Protein AF-A0A3C1ZI04-F1 (afdb_monomer_lite)

pLDDT: mean 72.26, std 15.17, range [25.55, 94.62]

Radius of gyration: 20.58 Å; chains: 1; bounding box: 58×50×60 Å

Structure (mmCIF, N/CA/C/O backbone):
data_AF-A0A3C1ZI04-F1
#
_entry.id   AF-A0A3C1ZI04-F1
#
loop_
_atom_site.group_PDB
_atom_site.id
_atom_site.type_symbol
_atom_site.label_atom_id
_atom_site.label_alt_id
_atom_site.label_comp_id
_atom_site.label_asym_id
_atom_site.label_entity_id
_atom_site.label_seq_id
_atom_site.pdbx_PDB_ins_code
_atom_site.Cartn_x
_atom_site.Cartn_y
_atom_site.Cartn_z
_atom_site.occupancy
_atom_site.B_iso_or_equiv
_atom_site.auth_seq_id
_atom_site.auth_comp_id
_atom_site.auth_asym_id
_atom_site.auth_atom_id
_atom_site.pdbx_PDB_model_num
ATOM 1 N N . MET A 1 1 ? 39.650 28.507 -10.733 1.00 35.84 1 MET A N 1
ATOM 2 C CA . MET A 1 1 ? 38.584 28.214 -9.751 1.00 35.84 1 MET A CA 1
ATOM 3 C C . MET A 1 1 ? 38.129 26.785 -9.982 1.00 35.84 1 MET A C 1
ATOM 5 O O . MET A 1 1 ? 37.717 26.483 -11.092 1.00 35.84 1 MET A O 1
ATOM 9 N N . LYS A 1 2 ? 38.294 25.892 -8.996 1.00 25.55 2 LYS A N 1
ATOM 10 C CA . LYS A 1 2 ? 37.701 24.550 -9.076 1.00 25.55 2 LYS A CA 1
ATOM 11 C C . LYS A 1 2 ? 36.180 24.732 -9.028 1.00 25.55 2 LYS A C 1
ATOM 13 O O . LYS A 1 2 ? 35.738 25.464 -8.140 1.00 25.55 2 LYS A O 1
ATOM 18 N N . PRO A 1 3 ? 35.396 24.152 -9.951 1.00 26.83 3 PRO A N 1
ATOM 19 C CA . PRO A 1 3 ? 33.951 24.180 -9.809 1.00 26.83 3 PRO A CA 1
ATOM 20 C C . PRO A 1 3 ? 33.618 23.544 -8.460 1.00 26.83 3 PRO A C 1
ATOM 22 O O . PRO A 1 3 ? 34.068 22.438 -8.157 1.00 26.83 3 PRO A O 1
ATOM 25 N N . ILE A 1 4 ? 32.902 24.292 -7.621 1.00 27.94 4 ILE A N 1
ATOM 26 C CA . ILE A 1 4 ? 32.226 23.732 -6.458 1.00 27.94 4 ILE A CA 1
ATOM 27 C C . ILE A 1 4 ? 31.280 22.699 -7.054 1.00 27.94 4 ILE A C 1
ATOM 29 O O . ILE A 1 4 ? 30.315 23.059 -7.724 1.00 27.94 4 ILE A O 1
ATOM 33 N N . VAL A 1 5 ? 31.629 21.424 -6.896 1.00 31.00 5 VAL A N 1
ATOM 34 C CA . VAL A 1 5 ? 30.727 20.312 -7.164 1.00 31.00 5 VAL A CA 1
ATOM 35 C C . VAL A 1 5 ? 29.538 20.572 -6.251 1.00 31.00 5 VAL A C 1
ATOM 37 O O . VAL A 1 5 ? 29.642 20.408 -5.035 1.00 31.00 5 VAL A O 1
ATOM 40 N N . MET A 1 6 ? 28.454 21.109 -6.817 1.00 28.72 6 MET A N 1
ATOM 41 C CA . MET A 1 6 ? 27.167 21.119 -6.145 1.00 28.72 6 MET A CA 1
ATOM 42 C C . MET A 1 6 ? 26.914 19.666 -5.771 1.00 28.72 6 MET A C 1
ATOM 44 O O . MET A 1 6 ? 26.804 18.811 -6.644 1.00 28.72 6 MET A O 1
ATOM 48 N N . ILE A 1 7 ? 26.947 19.399 -4.467 1.00 36.81 7 ILE A N 1
ATOM 49 C CA . ILE A 1 7 ? 26.479 18.159 -3.863 1.00 36.81 7 ILE A CA 1
ATOM 50 C C . ILE A 1 7 ? 25.181 17.799 -4.584 1.00 36.81 7 ILE A C 1
ATOM 52 O O . ILE A 1 7 ? 24.278 18.637 -4.586 1.00 36.81 7 ILE A O 1
ATOM 56 N N . ASP A 1 8 ? 25.136 16.622 -5.219 1.00 40.03 8 ASP A N 1
ATOM 57 C CA . ASP A 1 8 ? 23.987 16.107 -5.972 1.00 40.03 8 ASP A CA 1
ATOM 58 C C . ASP A 1 8 ? 22.682 16.514 -5.277 1.00 40.03 8 ASP A C 1
ATOM 60 O O . ASP A 1 8 ? 22.341 16.000 -4.202 1.00 40.03 8 ASP A O 1
ATOM 64 N N . SER A 1 9 ? 21.979 17.491 -5.859 1.00 46.69 9 SER A N 1
ATOM 65 C CA . SER A 1 9 ? 20.795 18.126 -5.265 1.00 46.69 9 SER A CA 1
ATOM 66 C C . SER A 1 9 ? 19.711 17.103 -4.926 1.00 46.69 9 SER A C 1
ATOM 68 O O . SER A 1 9 ? 18.944 17.281 -3.977 1.00 46.69 9 SER A O 1
ATOM 70 N N . ASP A 1 10 ? 19.709 15.992 -5.655 1.00 49.38 10 ASP A N 1
ATOM 71 C CA . ASP A 1 10 ? 18.732 14.917 -5.563 1.00 49.38 10 ASP A CA 1
ATOM 72 C C . ASP A 1 10 ? 19.018 13.983 -4.369 1.00 49.38 10 ASP A C 1
ATOM 74 O O . ASP A 1 10 ? 18.100 13.561 -3.655 1.00 49.38 10 ASP A O 1
ATOM 78 N N . LEU A 1 11 ? 20.294 13.720 -4.059 1.00 51.03 11 LEU A N 1
ATOM 79 C CA . LEU A 1 11 ? 20.712 12.913 -2.900 1.00 51.03 11 LEU A CA 1
ATOM 80 C C . LEU A 1 11 ? 20.615 13.699 -1.581 1.00 51.03 11 LEU A C 1
ATOM 82 O O . LEU A 1 11 ? 20.260 13.154 -0.529 1.00 51.03 11 LEU A O 1
ATOM 86 N N . PHE A 1 12 ? 20.872 15.007 -1.625 1.00 55.81 12 PHE A N 1
ATOM 87 C CA . PHE A 1 12 ? 20.651 15.877 -0.470 1.00 55.81 12 PHE A CA 1
ATOM 88 C C . PHE A 1 12 ? 19.150 16.069 -0.187 1.00 55.81 12 PHE A C 1
ATOM 90 O O . PHE A 1 12 ? 18.714 15.973 0.965 1.00 55.81 12 PHE A O 1
ATOM 97 N N . GLY A 1 13 ? 18.335 16.240 -1.234 1.00 58.78 13 GLY A N 1
ATOM 98 C CA . GLY A 1 13 ? 16.877 16.342 -1.126 1.00 58.78 13 GLY A CA 1
ATOM 99 C C . GLY A 1 13 ? 16.220 15.090 -0.535 1.00 58.78 13 GLY A C 1
ATOM 100 O O . GLY A 1 13 ? 15.370 15.196 0.353 1.00 58.78 13 GLY A O 1
ATOM 101 N N . THR A 1 14 ? 16.652 13.895 -0.947 1.00 63.84 14 THR A N 1
ATOM 102 C CA . THR A 1 14 ? 16.162 12.622 -0.378 1.00 63.84 14 THR A CA 1
ATOM 103 C C . THR A 1 14 ? 16.528 12.460 1.100 1.00 63.84 14 THR A C 1
ATOM 105 O O . THR A 1 14 ? 15.708 11.980 1.889 1.00 63.84 14 THR A O 1
ATOM 108 N N . SER A 1 15 ? 17.708 12.925 1.515 1.00 63.06 15 SER A N 1
ATOM 109 C CA . SER A 1 15 ? 18.139 12.905 2.920 1.00 63.06 15 SER A CA 1
ATOM 110 C C . SER A 1 15 ? 17.305 13.847 3.803 1.00 63.06 15 SER A C 1
ATOM 112 O O . SER A 1 15 ? 16.851 13.445 4.877 1.00 63.06 15 SER A O 1
ATOM 114 N N . ILE A 1 16 ? 17.022 15.072 3.336 1.00 69.00 16 ILE A N 1
ATOM 115 C CA . ILE A 1 16 ? 16.135 16.027 4.030 1.00 69.00 16 ILE A CA 1
ATOM 116 C C . ILE A 1 16 ? 14.713 15.472 4.145 1.00 69.00 16 ILE A C 1
ATOM 118 O O . ILE A 1 16 ? 14.120 15.514 5.225 1.00 69.00 16 ILE A O 1
ATOM 122 N N . LEU A 1 17 ? 14.172 14.919 3.056 1.00 71.12 17 LEU A N 1
ATOM 123 C CA . LEU A 1 17 ? 12.853 14.289 3.065 1.00 71.12 17 LEU A CA 1
ATOM 124 C C . LEU A 1 17 ? 12.805 13.151 4.091 1.00 71.12 17 LEU A C 1
ATOM 126 O O . LEU A 1 17 ? 11.880 13.083 4.895 1.00 71.12 17 LEU A O 1
ATOM 130 N N . THR A 1 18 ? 13.832 12.303 4.123 1.00 69.81 18 THR A N 1
ATOM 131 C CA . THR A 1 18 ? 13.939 11.201 5.088 1.00 69.81 18 THR A CA 1
ATOM 132 C C . THR A 1 18 ? 13.918 11.700 6.535 1.00 69.81 18 THR A C 1
ATOM 134 O O . THR A 1 18 ? 13.180 11.164 7.361 1.00 69.81 18 THR A O 1
ATOM 137 N N . LEU A 1 19 ? 14.672 12.758 6.845 1.00 74.25 19 LEU A N 1
ATOM 138 C CA . LEU A 1 19 ? 14.672 13.396 8.165 1.00 74.25 19 LEU A CA 1
ATOM 139 C C . LEU A 1 19 ? 13.296 13.967 8.535 1.00 74.25 19 LEU A C 1
ATOM 141 O O . LEU A 1 19 ? 12.824 13.754 9.653 1.00 74.25 19 LEU A O 1
ATOM 145 N N . ALA A 1 20 ? 12.620 14.634 7.597 1.00 79.81 20 ALA A N 1
ATOM 146 C CA . ALA A 1 20 ? 11.268 15.147 7.808 1.00 79.81 20 ALA A CA 1
ATOM 147 C C . ALA A 1 20 ? 10.262 14.015 8.086 1.00 79.81 20 ALA A C 1
ATOM 149 O O . ALA A 1 20 ? 9.423 14.138 8.980 1.00 79.81 20 ALA A O 1
ATOM 150 N N . LEU A 1 21 ? 10.379 12.884 7.382 1.00 78.44 21 LEU A N 1
ATOM 151 C CA . LEU A 1 21 ? 9.553 11.695 7.613 1.00 78.44 21 LEU A CA 1
ATOM 152 C C . LEU A 1 21 ? 9.820 11.054 8.978 1.00 78.44 21 LEU A C 1
ATOM 154 O O . LEU A 1 21 ? 8.877 10.631 9.646 1.00 78.44 21 LEU A O 1
ATOM 158 N N . ILE A 1 22 ? 11.079 11.008 9.419 1.00 77.62 22 ILE A N 1
ATOM 159 C CA . ILE A 1 22 ? 11.451 10.534 10.759 1.00 77.62 22 ILE A CA 1
ATOM 160 C C . ILE A 1 22 ? 10.834 11.434 11.833 1.00 77.62 22 ILE A C 1
ATOM 162 O O . ILE A 1 22 ? 10.235 10.927 12.783 1.00 77.62 22 ILE A O 1
ATOM 166 N N . LEU A 1 23 ? 10.925 12.758 11.671 1.00 82.19 23 LEU A N 1
ATOM 167 C CA . LEU A 1 23 ? 10.326 13.716 12.600 1.00 82.19 23 LEU A CA 1
ATOM 168 C C . LEU A 1 23 ? 8.800 13.568 12.648 1.00 82.19 23 LEU A C 1
ATOM 170 O O . LEU A 1 23 ? 8.224 13.494 13.734 1.00 82.19 23 LEU A O 1
ATOM 174 N N . LEU A 1 24 ? 8.151 13.452 11.485 1.00 82.06 24 LEU A N 1
ATOM 175 C CA . LEU A 1 24 ? 6.722 13.159 11.389 1.00 82.06 24 LEU A CA 1
ATOM 176 C C . LEU A 1 24 ? 6.385 11.856 12.123 1.00 82.06 24 LEU A C 1
ATOM 178 O O . LEU A 1 24 ? 5.461 11.825 12.933 1.00 82.06 24 LEU A O 1
ATOM 182 N N . GLY A 1 25 ? 7.170 10.802 11.896 1.00 78.88 25 GLY A N 1
ATOM 183 C CA . GLY A 1 25 ? 7.023 9.517 12.565 1.00 78.88 25 GLY A CA 1
ATOM 184 C C . GLY A 1 25 ? 7.101 9.630 14.084 1.00 78.88 25 GLY A C 1
ATOM 185 O O . GLY A 1 25 ? 6.244 9.089 14.785 1.00 78.88 25 GLY A O 1
ATOM 186 N N . ALA A 1 26 ? 8.083 10.375 14.592 1.00 80.44 26 ALA A N 1
ATOM 187 C CA . ALA A 1 26 ? 8.254 10.639 16.015 1.00 80.44 26 ALA A CA 1
ATOM 188 C C . ALA A 1 26 ? 7.048 11.384 16.604 1.00 80.44 26 ALA A C 1
ATOM 190 O O . ALA A 1 26 ? 6.489 10.933 17.604 1.00 80.44 26 ALA A O 1
ATOM 191 N N . ILE A 1 27 ? 6.593 12.461 15.957 1.00 82.88 27 ILE A N 1
ATOM 192 C CA . ILE A 1 27 ? 5.423 13.238 16.392 1.00 82.88 27 ILE A CA 1
ATOM 193 C C . ILE A 1 27 ? 4.180 12.348 16.426 1.00 82.88 27 ILE A C 1
ATOM 195 O O . ILE A 1 27 ? 3.482 12.288 17.435 1.00 82.88 27 ILE A O 1
ATOM 199 N N . VAL A 1 28 ? 3.926 11.601 15.354 1.00 82.38 28 VAL A N 1
ATOM 200 C CA . VAL A 1 28 ? 2.735 10.756 15.216 1.00 82.38 28 VAL A CA 1
ATOM 201 C C . VAL A 1 28 ? 2.708 9.630 16.256 1.00 82.38 28 VAL A C 1
ATOM 203 O O . VAL A 1 28 ? 1.635 9.311 16.766 1.00 82.38 28 VAL A O 1
ATOM 206 N N . THR A 1 29 ? 3.864 9.099 16.683 1.00 75.31 29 THR A N 1
ATOM 207 C CA . THR A 1 29 ? 3.910 8.109 17.782 1.00 75.31 29 THR A CA 1
ATOM 208 C C . THR A 1 29 ? 3.433 8.648 19.134 1.00 75.31 29 THR A C 1
ATOM 210 O O . THR A 1 29 ? 3.073 7.854 20.007 1.00 75.31 29 THR A O 1
ATOM 213 N N . LEU A 1 30 ? 3.388 9.972 19.322 1.00 75.12 30 LEU A N 1
ATOM 214 C CA . LEU A 1 30 ? 2.805 10.594 20.516 1.00 75.12 30 LEU A CA 1
ATOM 215 C C . LEU A 1 30 ? 1.267 10.529 20.496 1.00 75.12 30 LEU A C 1
ATOM 217 O O . LEU A 1 30 ? 0.630 10.503 21.550 1.00 75.12 30 LEU A O 1
ATOM 221 N N . PHE A 1 31 ? 0.664 10.429 19.308 1.00 74.25 31 PHE A N 1
ATOM 222 C CA . PHE A 1 31 ? -0.780 10.436 19.090 1.00 74.25 31 PHE A CA 1
ATOM 223 C C . PHE A 1 31 ? -1.296 9.033 18.753 1.00 74.25 31 PHE A C 1
ATOM 225 O O . PHE A 1 31 ? -1.609 8.717 17.607 1.00 74.25 31 PHE A O 1
ATOM 232 N N . ASN A 1 32 ? -1.426 8.178 19.773 1.00 77.75 32 ASN A N 1
ATOM 233 C CA . ASN A 1 32 ? -2.017 6.847 19.599 1.00 77.75 32 ASN A CA 1
ATOM 234 C C . ASN A 1 32 ? -3.530 6.971 19.283 1.00 77.75 32 ASN A C 1
ATOM 236 O O . ASN A 1 32 ? -4.267 7.472 20.146 1.00 77.75 32 ASN A O 1
ATOM 240 N N . PRO A 1 33 ? -4.016 6.507 18.109 1.00 77.38 33 PRO A N 1
ATOM 241 C CA . PRO A 1 33 ? -5.427 6.609 17.723 1.00 77.38 33 PRO A CA 1
ATOM 242 C C . PRO A 1 33 ? -6.377 5.949 18.729 1.00 77.38 33 PRO A C 1
ATOM 244 O O . PRO A 1 33 ? -7.433 6.498 19.045 1.00 77.38 33 PRO A O 1
ATOM 247 N N . TYR A 1 34 ? -5.978 4.825 19.324 1.00 73.81 34 TYR A N 1
ATOM 248 C CA . TYR A 1 34 ? -6.818 4.078 20.263 1.00 73.81 34 TYR A CA 1
ATOM 249 C C . TYR A 1 34 ? -7.016 4.772 21.609 1.00 73.81 34 TYR A C 1
ATOM 251 O O . TYR A 1 34 ? -7.982 4.491 22.313 1.00 73.81 34 TYR A O 1
ATOM 259 N N . LYS A 1 35 ? -6.142 5.721 21.960 1.00 78.69 35 LYS A N 1
ATOM 260 C CA . LYS A 1 35 ? -6.311 6.543 23.167 1.00 78.69 35 LYS A CA 1
ATOM 261 C C . LYS A 1 35 ? -7.293 7.701 22.958 1.00 78.69 35 LYS A C 1
ATOM 263 O O . LYS A 1 35 ? -7.656 8.373 23.922 1.00 78.69 35 LYS A O 1
ATOM 268 N N . GLN A 1 36 ? -7.738 7.949 21.722 1.00 81.69 36 GLN A N 1
ATOM 269 C CA . GLN A 1 36 ? -8.602 9.083 21.402 1.00 81.69 36 GLN A CA 1
ATOM 270 C C . GLN A 1 36 ? -10.071 8.767 21.705 1.00 81.69 36 GLN A C 1
ATOM 272 O O . GLN A 1 36 ? -10.666 7.867 21.107 1.00 81.69 36 GLN A O 1
ATOM 277 N N . LYS A 1 37 ? -10.678 9.544 22.613 1.00 80.31 37 LYS A N 1
ATOM 278 C CA . LYS A 1 37 ? -12.097 9.404 22.996 1.00 80.31 37 LYS A CA 1
ATOM 279 C C . LYS A 1 37 ? -13.060 9.911 21.918 1.00 80.31 37 LYS A C 1
ATOM 281 O O . LYS A 1 37 ? -14.133 9.350 21.739 1.00 80.31 37 LYS A O 1
ATOM 286 N N . ARG A 1 38 ? -12.688 10.976 21.196 1.00 86.38 38 ARG A N 1
ATOM 287 C CA . ARG A 1 38 ? -13.522 11.575 20.141 1.00 86.38 38 ARG A CA 1
ATOM 288 C C . ARG A 1 38 ? -13.333 10.823 18.823 1.00 86.38 38 ARG A C 1
ATOM 290 O O . ARG A 1 38 ? -12.205 10.713 18.344 1.00 86.38 38 ARG A O 1
ATOM 297 N N . ARG A 1 39 ? -14.436 10.369 18.213 1.00 82.88 39 ARG A N 1
ATOM 298 C CA . ARG A 1 39 ? -14.432 9.574 16.969 1.00 82.88 39 ARG A CA 1
ATOM 299 C C . ARG A 1 39 ? -13.694 10.268 15.820 1.00 82.88 39 ARG A C 1
ATOM 301 O O . ARG A 1 39 ? -12.832 9.657 15.206 1.00 82.88 39 ARG A O 1
ATOM 308 N N . TRP A 1 40 ? -13.966 11.548 15.571 1.00 83.38 40 TRP A N 1
ATOM 309 C CA . TRP A 1 40 ? -13.307 12.291 14.489 1.00 83.38 40 TRP A CA 1
ATOM 310 C C . TRP A 1 40 ? -11.800 12.493 14.735 1.00 83.38 40 TRP A C 1
ATOM 312 O O . TRP A 1 40 ? -11.010 12.381 13.804 1.00 83.38 40 TRP A O 1
ATOM 322 N N . VAL A 1 41 ? -11.376 12.705 15.991 1.00 85.81 41 VAL A N 1
ATOM 323 C CA . VAL A 1 41 ? -9.947 12.824 16.346 1.00 85.81 41 VAL A CA 1
ATOM 324 C C . VAL A 1 41 ? -9.232 11.503 16.094 1.00 85.81 41 VAL A C 1
ATOM 326 O O . VAL A 1 41 ? -8.143 11.488 15.528 1.00 85.81 41 VAL A O 1
ATOM 329 N N . ARG A 1 42 ? -9.862 10.383 16.472 1.00 84.81 42 ARG A N 1
ATOM 330 C CA . ARG A 1 42 ? -9.360 9.043 16.158 1.00 84.81 42 ARG A CA 1
ATOM 331 C C . ARG A 1 42 ? -9.221 8.847 14.656 1.00 84.81 42 ARG A C 1
ATOM 333 O O . ARG A 1 42 ? -8.190 8.353 14.215 1.00 84.81 42 ARG A O 1
ATOM 340 N N . TYR A 1 43 ? -10.222 9.260 13.888 1.00 86.62 43 TYR A N 1
ATOM 341 C CA . TYR A 1 43 ? -10.229 9.136 12.435 1.00 86.62 43 TYR A CA 1
ATOM 342 C C . TYR A 1 43 ? -9.041 9.880 11.801 1.00 86.62 43 TYR A C 1
ATOM 344 O O . TYR A 1 43 ? -8.238 9.275 11.091 1.00 86.62 43 TYR A O 1
ATOM 352 N N . CYS A 1 44 ? -8.841 11.155 12.153 1.00 86.75 44 CYS A N 1
ATOM 353 C CA . CYS A 1 44 ? -7.699 11.945 11.682 1.00 86.75 44 CYS A CA 1
ATOM 354 C C . CYS A 1 44 ? -6.355 11.351 12.130 1.00 86.75 44 CYS A C 1
ATOM 356 O O . CYS A 1 44 ? -5.434 11.217 11.326 1.00 86.75 44 CYS A O 1
ATOM 358 N N . ALA A 1 45 ? -6.244 10.944 13.399 1.00 86.62 45 ALA A N 1
ATOM 359 C CA . ALA A 1 45 ? -5.033 10.313 13.921 1.00 86.62 45 ALA A CA 1
ATOM 360 C C . ALA A 1 45 ? -4.715 8.992 13.201 1.00 86.62 45 ALA A C 1
ATOM 362 O O . ALA A 1 45 ? -3.546 8.685 12.979 1.00 86.62 45 ALA A O 1
ATOM 363 N N . SER A 1 46 ? -5.736 8.229 12.808 1.00 87.81 46 SER A N 1
ATOM 364 C CA . SER A 1 46 ? -5.592 6.964 12.076 1.00 87.81 46 SER A CA 1
ATOM 365 C C . SER A 1 46 ? -5.048 7.185 10.668 1.00 87.81 46 SER A C 1
ATOM 367 O O . SER A 1 46 ? -4.123 6.486 10.257 1.00 87.81 46 SER A O 1
ATOM 369 N N . ILE A 1 47 ? -5.563 8.193 9.957 1.00 88.31 47 ILE A N 1
ATOM 370 C CA . ILE A 1 47 ? -5.060 8.586 8.635 1.00 88.31 47 ILE A CA 1
ATOM 371 C C . ILE A 1 47 ? -3.603 9.044 8.734 1.00 88.31 47 ILE A C 1
ATOM 373 O O . ILE A 1 47 ? -2.762 8.554 7.986 1.00 88.31 47 ILE A O 1
ATOM 377 N N . LEU A 1 48 ? -3.278 9.918 9.693 1.00 87.06 48 LEU A N 1
ATOM 378 C CA . LEU A 1 48 ? -1.910 10.411 9.890 1.00 87.06 48 LEU A CA 1
ATOM 379 C C . LEU A 1 48 ? -0.926 9.287 10.239 1.00 87.06 48 LEU A C 1
ATOM 381 O O . LEU A 1 48 ? 0.164 9.240 9.674 1.00 87.06 48 LEU A O 1
ATOM 385 N N . ASN A 1 49 ? -1.317 8.358 11.120 1.00 86.69 49 ASN A N 1
ATOM 386 C CA . ASN A 1 49 ? -0.523 7.161 11.421 1.00 86.69 49 ASN A CA 1
ATOM 387 C C . ASN A 1 49 ? -0.307 6.303 10.174 1.00 86.69 49 ASN A C 1
ATOM 389 O O . ASN A 1 49 ? 0.813 5.880 9.910 1.00 86.69 49 ASN A O 1
ATOM 393 N N . THR A 1 50 ? -1.355 6.088 9.382 1.00 86.19 50 THR A N 1
ATOM 394 C CA . THR A 1 50 ? -1.280 5.270 8.167 1.00 86.19 50 THR A CA 1
ATOM 395 C C . THR A 1 50 ? -0.355 5.895 7.129 1.00 86.19 50 THR A C 1
ATOM 397 O O . THR A 1 50 ? 0.557 5.232 6.647 1.00 86.19 50 THR A O 1
ATOM 400 N N . ILE A 1 51 ? -0.534 7.182 6.828 1.00 86.19 51 ILE A N 1
ATOM 401 C CA . ILE A 1 51 ? 0.302 7.907 5.866 1.00 86.19 51 ILE A CA 1
ATOM 402 C C . ILE A 1 51 ? 1.757 7.951 6.341 1.00 86.19 51 ILE A C 1
ATOM 404 O O . ILE A 1 51 ? 2.662 7.652 5.566 1.00 86.19 51 ILE A O 1
ATOM 408 N N . SER A 1 52 ? 1.997 8.268 7.618 1.00 85.94 52 SER A N 1
ATOM 409 C CA . SER A 1 52 ? 3.350 8.284 8.182 1.00 85.94 52 SER A CA 1
ATOM 410 C C . SER A 1 52 ? 4.028 6.919 8.064 1.00 85.94 52 SER A C 1
ATOM 412 O O . SER A 1 52 ? 5.189 6.862 7.659 1.00 85.94 52 SER A O 1
ATOM 414 N N . LEU A 1 53 ? 3.311 5.830 8.357 1.00 85.25 53 LEU A N 1
ATOM 415 C CA . LEU A 1 53 ? 3.849 4.478 8.252 1.00 85.25 53 LEU A CA 1
ATOM 416 C C . LEU A 1 53 ? 4.202 4.114 6.806 1.00 85.25 53 LEU A C 1
ATOM 418 O O . LEU A 1 53 ? 5.288 3.587 6.571 1.00 85.25 53 LEU A O 1
ATOM 422 N N . ILE A 1 54 ? 3.320 4.424 5.848 1.00 83.31 54 ILE A N 1
ATOM 423 C CA . ILE A 1 54 ? 3.577 4.197 4.419 1.00 83.31 54 ILE A CA 1
ATOM 424 C C . ILE A 1 54 ? 4.850 4.926 4.003 1.00 83.31 54 ILE A C 1
ATOM 426 O O . ILE A 1 54 ? 5.748 4.310 3.442 1.00 83.31 54 ILE A O 1
ATOM 430 N N . LEU A 1 55 ? 4.965 6.217 4.317 1.00 82.69 55 LEU A N 1
ATOM 431 C CA . LEU A 1 55 ? 6.118 7.016 3.911 1.00 82.69 55 LEU A CA 1
ATOM 432 C C . LEU A 1 55 ? 7.421 6.518 4.557 1.00 82.69 55 LEU A C 1
ATOM 434 O O . LEU A 1 55 ? 8.436 6.419 3.871 1.00 82.69 55 LEU A O 1
ATOM 438 N N . LEU A 1 56 ? 7.398 6.142 5.842 1.00 81.38 56 LEU A N 1
ATOM 439 C CA . LEU A 1 56 ? 8.563 5.576 6.534 1.00 81.38 56 LEU A CA 1
ATOM 440 C C . LEU A 1 56 ? 9.011 4.241 5.923 1.00 81.38 56 LEU A C 1
ATOM 442 O O . LEU A 1 56 ? 10.202 4.056 5.672 1.00 81.38 56 LEU A O 1
ATOM 446 N N . LEU A 1 57 ? 8.073 3.317 5.686 1.00 81.00 57 LEU A N 1
ATOM 447 C CA . LEU A 1 57 ? 8.375 1.990 5.143 1.00 81.00 57 LEU A CA 1
ATOM 448 C C . LEU A 1 57 ? 8.790 2.056 3.675 1.00 81.00 57 LEU A C 1
ATOM 450 O O . LEU A 1 57 ? 9.768 1.414 3.299 1.00 81.00 57 LEU A O 1
ATOM 454 N N . SER A 1 58 ? 8.089 2.848 2.862 1.00 74.62 58 SER A N 1
ATOM 455 C CA . SER A 1 58 ? 8.419 3.042 1.450 1.00 74.62 58 SER A CA 1
ATOM 456 C C . SER A 1 58 ? 9.798 3.660 1.301 1.00 74.62 58 SER A C 1
ATOM 458 O O . SER A 1 58 ? 10.556 3.242 0.437 1.00 74.62 58 SER A O 1
ATOM 460 N N . ASN A 1 59 ? 10.169 4.603 2.167 1.00 73.38 59 ASN A N 1
ATOM 461 C CA . ASN A 1 59 ? 11.514 5.150 2.146 1.00 73.38 59 ASN A CA 1
ATOM 462 C C . ASN A 1 59 ? 12.549 4.094 2.578 1.00 73.38 59 ASN A C 1
ATOM 464 O O . ASN A 1 59 ? 13.493 3.824 1.846 1.00 73.38 59 ASN A O 1
ATOM 468 N N . ALA A 1 60 ? 12.331 3.402 3.701 1.00 71.38 60 ALA A N 1
ATOM 469 C CA . ALA A 1 60 ? 13.273 2.406 4.218 1.00 71.38 60 ALA A CA 1
ATOM 470 C C . ALA A 1 60 ? 13.522 1.224 3.258 1.00 71.38 60 ALA A C 1
ATOM 472 O O . ALA A 1 60 ? 14.666 0.824 3.049 1.00 71.38 60 ALA A O 1
ATOM 473 N N . LEU A 1 61 ? 12.464 0.664 2.663 1.00 68.62 61 LEU A N 1
ATOM 474 C CA . LEU A 1 61 ? 12.536 -0.540 1.824 1.00 68.62 61 LEU A CA 1
ATOM 475 C C . LEU A 1 61 ? 13.012 -0.265 0.388 1.00 68.62 61 LEU A C 1
ATOM 477 O O . LEU A 1 61 ? 13.438 -1.193 -0.305 1.00 68.62 61 LEU A O 1
ATOM 481 N N . VAL A 1 62 ? 12.982 0.995 -0.052 1.00 64.44 62 VAL A N 1
ATOM 482 C CA . VAL A 1 62 ? 13.527 1.420 -1.351 1.00 64.44 62 VAL A CA 1
ATOM 483 C C . VAL A 1 62 ? 15.048 1.540 -1.325 1.00 64.44 62 VAL A C 1
ATOM 485 O O . VAL A 1 62 ? 15.680 1.258 -2.338 1.00 64.44 62 VAL A O 1
ATOM 488 N N . PHE A 1 63 ? 15.644 1.881 -0.179 1.00 62.75 63 PHE A N 1
ATOM 489 C CA . PHE A 1 63 ? 17.098 2.029 -0.044 1.00 62.75 63 PHE A CA 1
ATOM 490 C C . PHE A 1 63 ? 17.867 0.696 0.054 1.00 62.75 63 PHE A C 1
ATOM 492 O O . PHE A 1 63 ? 19.084 0.679 -0.134 1.00 62.75 63 PHE A O 1
ATOM 499 N N . ILE A 1 64 ? 17.192 -0.428 0.334 1.00 61.31 64 ILE A N 1
ATOM 500 C CA . ILE A 1 64 ? 17.853 -1.728 0.554 1.00 61.31 64 ILE A CA 1
ATOM 501 C C . ILE A 1 64 ? 18.575 -2.241 -0.708 1.00 61.31 64 ILE A C 1
ATOM 503 O O . ILE A 1 64 ? 19.757 -2.568 -0.605 1.00 61.31 64 ILE A O 1
ATOM 507 N N . PRO A 1 65 ? 17.956 -2.293 -1.906 1.00 54.22 65 PRO A N 1
ATOM 508 C CA . PRO A 1 65 ? 18.663 -2.752 -3.100 1.00 54.22 65 PRO A CA 1
ATOM 509 C C . PRO A 1 65 ? 19.772 -1.791 -3.536 1.00 54.22 65 PRO A C 1
ATOM 511 O O . PRO A 1 65 ? 20.847 -2.245 -3.910 1.00 54.22 65 PRO A O 1
ATOM 514 N N . SER A 1 66 ? 19.553 -0.473 -3.463 1.00 54.19 66 SER A N 1
ATOM 515 C CA . SER A 1 66 ? 20.573 0.509 -3.852 1.00 54.19 66 SER A CA 1
ATOM 516 C C . SER A 1 66 ? 21.826 0.398 -2.982 1.00 54.19 66 SER A C 1
ATOM 518 O O . SER A 1 66 ? 22.926 0.372 -3.518 1.00 54.19 66 SER A O 1
ATOM 520 N N . ALA A 1 67 ? 21.672 0.220 -1.666 1.00 55.28 67 ALA A N 1
ATOM 521 C CA . ALA A 1 67 ? 22.808 0.070 -0.756 1.00 55.28 67 ALA A CA 1
ATOM 522 C C . ALA A 1 67 ? 23.549 -1.274 -0.916 1.00 55.28 67 ALA A C 1
ATOM 524 O O . ALA A 1 67 ? 24.765 -1.327 -0.751 1.00 55.28 67 ALA A O 1
ATOM 525 N N . ILE A 1 68 ? 22.841 -2.365 -1.240 1.00 54.56 68 ILE A N 1
ATOM 526 C CA . ILE A 1 68 ? 23.446 -3.701 -1.398 1.00 54.56 68 ILE A CA 1
ATOM 527 C C . ILE A 1 68 ? 24.159 -3.846 -2.751 1.00 54.56 68 ILE A C 1
ATOM 529 O O . ILE A 1 68 ? 25.224 -4.457 -2.819 1.00 54.56 68 ILE A O 1
ATOM 533 N N . PHE A 1 69 ? 23.593 -3.296 -3.830 1.00 51.16 69 PHE A N 1
ATOM 534 C CA . PHE A 1 69 ? 24.100 -3.506 -5.192 1.00 51.16 69 PHE A CA 1
ATOM 535 C C . PHE A 1 69 ? 25.037 -2.394 -5.703 1.00 51.16 69 PHE A C 1
ATOM 537 O O . PHE A 1 69 ? 25.757 -2.633 -6.670 1.00 51.16 69 PHE A O 1
ATOM 544 N N . SER A 1 70 ? 25.089 -1.223 -5.051 1.00 52.59 70 SER A N 1
ATOM 545 C CA . SER A 1 70 ? 25.987 -0.098 -5.398 1.00 52.59 70 SER A CA 1
ATOM 546 C C . SER A 1 70 ? 27.310 -0.091 -4.607 1.00 52.59 70 SER A C 1
ATOM 548 O O . SER A 1 70 ? 28.075 0.865 -4.665 1.00 52.59 70 SER A O 1
ATOM 550 N N . ALA A 1 71 ? 27.624 -1.172 -3.880 1.00 49.19 71 ALA A N 1
ATOM 551 C CA . ALA A 1 71 ? 28.688 -1.254 -2.866 1.00 49.19 71 ALA A CA 1
ATOM 552 C C . ALA A 1 71 ? 30.141 -0.978 -3.330 1.00 49.19 71 ALA A C 1
ATOM 554 O O . ALA A 1 71 ? 31.074 -1.182 -2.554 1.00 49.19 71 ALA A O 1
ATOM 555 N N . LYS A 1 72 ? 30.368 -0.552 -4.578 1.00 50.09 72 LYS A N 1
ATOM 556 C CA . LYS A 1 72 ? 31.703 -0.227 -5.091 1.00 50.09 72 LYS A CA 1
ATOM 557 C C . LYS A 1 72 ? 32.161 1.201 -4.795 1.00 50.09 72 LYS A C 1
ATOM 559 O O . LYS A 1 72 ? 33.366 1.380 -4.709 1.00 50.09 72 LYS A O 1
ATOM 564 N N . ASP A 1 73 ? 31.260 2.148 -4.535 1.00 50.34 73 ASP A N 1
ATOM 565 C CA . ASP A 1 73 ? 31.622 3.533 -4.200 1.00 50.34 73 ASP A CA 1
ATOM 566 C C . ASP A 1 73 ? 30.653 4.115 -3.157 1.00 50.34 73 ASP A C 1
ATOM 568 O O . ASP A 1 73 ? 29.825 4.969 -3.468 1.00 50.34 73 ASP A O 1
ATOM 572 N N . LEU A 1 74 ? 30.740 3.659 -1.898 1.00 52.09 74 LEU A N 1
ATOM 573 C CA . LEU A 1 74 ? 29.944 4.252 -0.813 1.00 52.09 74 LEU A CA 1
ATOM 574 C C . LEU A 1 74 ? 30.434 5.679 -0.519 1.00 52.09 74 LEU A C 1
ATOM 576 O O . LEU A 1 74 ? 31.319 5.912 0.308 1.00 52.09 74 LEU A O 1
ATOM 580 N N . GLY A 1 75 ? 29.840 6.656 -1.196 1.00 60.19 75 GLY A N 1
ATOM 581 C CA . GLY A 1 75 ? 29.981 8.063 -0.851 1.00 60.19 75 GLY A CA 1
ATOM 582 C C . GLY A 1 75 ? 29.390 8.371 0.533 1.00 60.19 75 GLY A C 1
ATOM 583 O O . GLY A 1 75 ? 28.524 7.662 1.048 1.00 60.19 75 GLY A O 1
ATOM 584 N N . CYS A 1 76 ? 29.813 9.489 1.130 1.00 54.16 76 CYS A N 1
ATOM 585 C CA . CYS A 1 76 ? 29.365 9.939 2.458 1.00 54.16 76 CYS A CA 1
ATOM 586 C C . CYS A 1 76 ? 27.822 10.056 2.578 1.00 54.16 76 CYS A C 1
ATOM 588 O O . CYS A 1 76 ? 27.260 9.862 3.652 1.00 54.16 76 CYS A O 1
ATOM 590 N N . LEU A 1 77 ? 27.120 10.315 1.468 1.00 52.97 77 LEU A N 1
ATOM 591 C CA . LEU A 1 77 ? 25.655 10.434 1.406 1.00 52.97 77 LEU A CA 1
ATOM 592 C C . LEU A 1 77 ? 24.921 9.082 1.435 1.00 52.97 77 LEU A C 1
ATOM 594 O O . LEU A 1 77 ? 23.868 8.976 2.062 1.00 52.97 77 LEU A O 1
ATOM 598 N N . GLU A 1 78 ? 25.479 8.029 0.834 1.00 58.31 78 GLU A N 1
ATOM 599 C CA . GLU A 1 78 ? 24.908 6.677 0.936 1.00 58.31 78 GLU A CA 1
ATOM 600 C C . GLU A 1 78 ? 25.092 6.104 2.349 1.00 58.31 78 GLU A C 1
ATOM 602 O O . GLU A 1 78 ? 24.203 5.424 2.866 1.00 58.31 78 GLU A O 1
ATOM 607 N N . ALA A 1 79 ? 26.188 6.465 3.031 1.00 60.72 79 ALA A N 1
ATOM 608 C CA . ALA A 1 79 ? 26.401 6.149 4.444 1.00 60.72 79 ALA A CA 1
ATOM 609 C C . ALA A 1 79 ? 25.361 6.824 5.364 1.00 60.72 79 ALA A C 1
ATOM 611 O O . ALA A 1 79 ? 24.886 6.205 6.318 1.00 60.72 79 ALA A O 1
ATOM 612 N N . VAL A 1 80 ? 24.941 8.059 5.055 1.00 62.19 80 VAL A N 1
ATOM 613 C CA . VAL A 1 80 ? 23.829 8.729 5.756 1.00 62.19 80 VAL A CA 1
ATOM 614 C C . VAL A 1 80 ? 22.517 7.971 5.531 1.00 62.19 80 VAL A C 1
ATOM 616 O O . VAL A 1 80 ? 21.810 7.685 6.497 1.00 62.19 80 VAL A O 1
ATOM 619 N N . GLY A 1 81 ? 22.217 7.560 4.294 1.00 61.78 81 GLY A N 1
ATOM 620 C CA . GLY A 1 81 ? 21.062 6.706 3.992 1.00 61.78 81 GLY A CA 1
ATOM 621 C C . GLY A 1 81 ? 21.068 5.393 4.788 1.00 61.78 81 GLY A C 1
ATOM 622 O O .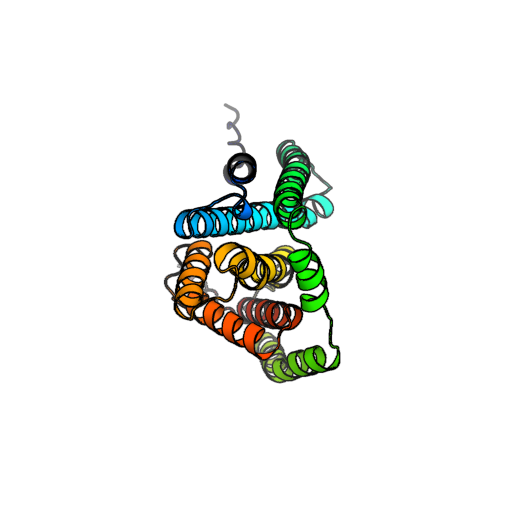 GLY A 1 81 ? 20.057 5.031 5.393 1.00 61.78 81 GLY A O 1
ATOM 623 N N . ALA A 1 82 ? 22.223 4.729 4.886 1.00 65.12 82 ALA A N 1
ATOM 624 C CA . ALA A 1 82 ? 22.392 3.495 5.654 1.00 65.12 82 ALA A CA 1
ATOM 625 C C . ALA A 1 82 ? 22.131 3.661 7.165 1.00 65.12 82 ALA A C 1
ATOM 627 O O . ALA A 1 82 ? 21.697 2.709 7.810 1.00 65.12 82 ALA A O 1
ATOM 628 N N . ILE A 1 83 ? 22.339 4.858 7.730 1.00 70.06 83 ILE A N 1
ATOM 629 C CA . ILE A 1 83 ? 22.005 5.182 9.131 1.00 70.06 83 ILE A CA 1
ATOM 630 C C . ILE A 1 83 ? 20.519 5.535 9.282 1.00 70.06 83 ILE A C 1
ATOM 632 O O . ILE A 1 83 ? 19.873 5.129 10.252 1.00 70.06 83 ILE A O 1
ATOM 636 N N . LEU A 1 84 ? 19.953 6.279 8.329 1.00 69.38 84 LEU A N 1
ATOM 637 C CA . LEU A 1 84 ? 18.562 6.733 8.389 1.00 69.38 84 LEU A CA 1
ATOM 638 C C . LEU A 1 84 ? 17.554 5.589 8.183 1.00 69.38 84 LEU A C 1
ATOM 640 O O . LEU A 1 84 ? 16.492 5.599 8.804 1.00 69.38 84 LEU A O 1
ATOM 644 N N . VAL A 1 85 ? 17.886 4.571 7.383 1.00 72.38 85 VAL A N 1
ATOM 645 C CA . VAL A 1 85 ? 17.017 3.404 7.129 1.00 72.38 85 VAL A CA 1
ATOM 646 C C . VAL A 1 85 ? 16.670 2.628 8.416 1.00 72.38 85 VAL A C 1
ATOM 648 O O . VAL A 1 85 ? 15.477 2.436 8.680 1.00 72.38 85 VAL A O 1
ATOM 651 N N . PRO A 1 86 ? 17.634 2.226 9.274 1.00 75.56 86 PRO A N 1
ATOM 652 C CA . PRO A 1 86 ? 17.344 1.650 10.588 1.00 75.56 86 PRO A CA 1
ATOM 653 C C . PRO A 1 86 ? 16.455 2.537 11.465 1.00 75.56 86 PRO A C 1
ATOM 655 O O . PRO A 1 86 ? 15.587 2.025 12.172 1.00 75.56 86 PRO A O 1
ATOM 658 N N . ILE A 1 87 ? 16.627 3.862 11.404 1.00 76.75 87 ILE A N 1
ATOM 659 C CA . ILE A 1 87 ? 15.812 4.813 12.172 1.00 76.75 87 ILE A CA 1
ATOM 660 C C . ILE A 1 87 ? 14.368 4.824 11.649 1.00 76.75 87 ILE A C 1
ATOM 662 O O . ILE A 1 87 ? 13.429 4.759 12.446 1.00 76.75 87 ILE A O 1
ATOM 666 N N . CYS A 1 88 ? 14.164 4.817 10.328 1.00 75.94 88 CYS A N 1
ATOM 667 C CA . CYS A 1 88 ? 12.837 4.662 9.730 1.00 75.94 88 CYS A CA 1
ATOM 668 C C . CYS A 1 88 ? 12.170 3.350 10.171 1.00 75.94 88 CYS A C 1
ATOM 670 O O . CYS A 1 88 ? 11.015 3.373 10.604 1.00 75.94 88 CYS A O 1
ATOM 672 N N . PHE A 1 89 ? 12.897 2.225 10.144 1.00 78.81 89 PHE A N 1
ATOM 673 C CA . PHE A 1 89 ? 12.388 0.943 10.643 1.00 78.81 89 PHE A CA 1
ATOM 674 C C . PHE A 1 89 ? 12.051 0.984 12.130 1.00 78.81 89 PHE A C 1
ATOM 676 O O . PHE A 1 89 ? 11.014 0.457 12.529 1.00 78.81 89 PHE A O 1
ATOM 683 N N . PHE A 1 90 ? 12.880 1.627 12.953 1.00 80.50 90 PHE A N 1
ATOM 684 C CA . PHE A 1 90 ? 12.622 1.778 14.380 1.00 80.50 90 PHE A CA 1
ATOM 685 C C . PHE A 1 90 ? 11.311 2.529 14.639 1.00 80.50 90 PHE A C 1
ATOM 687 O O . PHE A 1 90 ? 10.486 2.067 15.431 1.00 80.50 90 PHE A O 1
ATOM 694 N N . PHE A 1 91 ? 11.074 3.651 13.951 1.00 77.19 91 PHE A N 1
ATOM 695 C CA . PHE A 1 91 ? 9.831 4.408 14.108 1.00 77.19 91 PHE A CA 1
ATOM 696 C C . PHE A 1 91 ? 8.618 3.676 13.533 1.00 77.19 91 PHE A C 1
ATOM 698 O O . PHE A 1 91 ? 7.584 3.634 14.201 1.00 77.19 91 PHE A O 1
ATOM 705 N N . ALA A 1 92 ? 8.745 3.030 12.372 1.00 80.38 92 ALA A N 1
ATOM 706 C CA . ALA A 1 92 ? 7.688 2.196 11.804 1.00 80.38 92 ALA A CA 1
ATOM 707 C C . ALA A 1 92 ? 7.312 1.044 12.754 1.00 80.38 92 ALA A C 1
ATOM 709 O O . ALA A 1 92 ? 6.141 0.848 13.085 1.00 80.38 92 ALA A O 1
ATOM 710 N N . TYR A 1 93 ? 8.312 0.335 13.283 1.00 80.00 93 TYR A N 1
ATOM 711 C CA . TYR A 1 93 ? 8.119 -0.714 14.279 1.00 80.00 93 TYR A CA 1
ATOM 712 C C . TYR A 1 93 ? 7.468 -0.171 15.551 1.00 80.00 93 TYR A C 1
ATOM 714 O O . TYR A 1 93 ? 6.534 -0.779 16.071 1.00 80.00 93 TYR A O 1
ATOM 722 N N . ARG A 1 94 ? 7.914 0.985 16.054 1.00 79.38 94 ARG A N 1
ATOM 723 C CA . ARG A 1 94 ? 7.334 1.616 17.245 1.00 79.38 94 ARG A CA 1
ATOM 724 C C . ARG A 1 94 ? 5.872 1.997 17.027 1.00 79.38 94 ARG A C 1
ATOM 726 O O . ARG A 1 94 ? 5.070 1.749 17.927 1.00 79.38 94 ARG A O 1
ATOM 733 N N . GLN A 1 95 ? 5.515 2.541 15.860 1.00 79.56 95 GLN A N 1
ATOM 734 C CA . GLN A 1 95 ? 4.124 2.810 15.487 1.00 79.56 95 GLN A CA 1
ATOM 735 C C . GLN A 1 95 ? 3.312 1.512 15.517 1.00 79.56 95 GLN A C 1
ATOM 737 O O . GLN A 1 95 ? 2.404 1.397 16.339 1.00 79.56 95 GLN A O 1
ATOM 742 N N . VAL A 1 96 ? 3.702 0.485 14.755 1.00 78.06 96 VAL A N 1
ATOM 743 C CA . VAL A 1 96 ? 2.992 -0.810 14.715 1.00 78.06 96 VAL A CA 1
ATOM 744 C C . VAL A 1 96 ? 2.897 -1.456 16.104 1.00 78.06 96 VAL A C 1
ATOM 746 O O . VAL A 1 96 ? 1.840 -1.951 16.505 1.00 78.06 96 VAL A O 1
ATOM 749 N N . ARG A 1 97 ? 3.967 -1.412 16.903 1.00 76.25 97 ARG A N 1
ATOM 750 C CA . ARG A 1 97 ? 3.980 -1.928 18.278 1.00 76.25 97 ARG A CA 1
ATOM 751 C C . ARG A 1 97 ? 3.023 -1.154 19.181 1.00 76.25 97 ARG A C 1
ATOM 753 O O . ARG A 1 97 ? 2.281 -1.769 19.938 1.00 76.25 97 ARG A O 1
ATOM 760 N N . SER A 1 98 ? 3.007 0.174 19.100 1.00 72.06 98 SER A N 1
ATOM 761 C CA . SER A 1 98 ? 2.093 1.009 19.890 1.00 72.06 98 SER A CA 1
ATOM 762 C C . SER A 1 98 ? 0.615 0.739 19.572 1.00 72.06 98 SER A C 1
ATOM 764 O O . SER A 1 98 ? -0.230 0.853 20.462 1.00 72.06 98 SER A O 1
ATOM 766 N N . LEU A 1 99 ? 0.321 0.326 18.334 1.00 71.00 99 LEU A N 1
ATOM 767 C CA . LEU A 1 99 ? -1.016 -0.037 17.864 1.00 71.00 99 LEU A CA 1
ATOM 768 C C . LEU A 1 99 ? -1.407 -1.466 18.283 1.00 71.00 99 LEU A C 1
ATOM 770 O O . LEU A 1 99 ? -2.546 -1.717 18.663 1.00 71.00 99 LEU A O 1
ATOM 774 N N . THR A 1 100 ? -0.453 -2.402 18.270 1.00 66.12 100 THR A N 1
ATOM 775 C CA . THR A 1 100 ? -0.662 -3.832 18.589 1.00 66.12 100 THR A CA 1
ATOM 776 C C . THR A 1 100 ? -0.566 -4.167 20.083 1.00 66.12 100 THR A C 1
ATOM 778 O O . THR A 1 100 ? -0.995 -5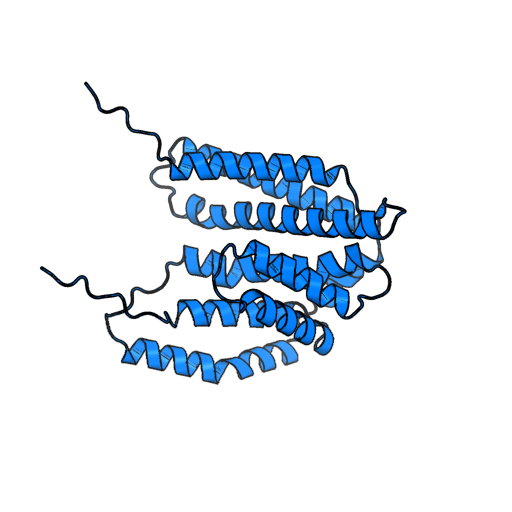.247 20.495 1.00 66.12 100 THR A O 1
ATOM 781 N N . ALA A 1 101 ? 0.019 -3.294 20.910 1.00 58.44 101 ALA A N 1
ATOM 782 C CA . ALA A 1 101 ? 0.221 -3.536 22.342 1.00 58.44 101 ALA A CA 1
ATOM 783 C C . ALA A 1 101 ? -1.060 -3.408 23.188 1.00 58.44 101 ALA A C 1
ATOM 785 O O . ALA A 1 101 ? -1.065 -3.865 24.326 1.00 58.44 101 ALA A O 1
ATOM 786 N N . GLY A 1 102 ? -2.134 -2.821 22.649 1.00 54.25 102 GLY A N 1
ATOM 787 C CA . GLY A 1 102 ? -3.391 -2.610 23.377 1.00 54.25 102 GLY A CA 1
ATOM 788 C C . GLY A 1 102 ? -4.572 -3.469 22.924 1.00 54.25 102 GLY A C 1
ATOM 789 O O . GLY A 1 102 ? -5.633 -3.370 23.528 1.00 54.25 102 GLY A O 1
ATOM 790 N N . ILE A 1 103 ? -4.441 -4.258 21.845 1.00 60.53 103 ILE A N 1
ATOM 791 C CA . ILE A 1 103 ? -5.603 -4.857 21.166 1.00 60.53 103 ILE A CA 1
ATOM 792 C C . ILE A 1 103 ? -5.306 -6.285 20.722 1.00 60.53 103 ILE A C 1
ATOM 794 O O . ILE A 1 103 ? -4.672 -6.534 19.695 1.00 60.53 103 ILE A O 1
ATOM 798 N N . VAL A 1 104 ? -5.830 -7.239 21.492 1.00 55.94 104 VAL A N 1
ATOM 799 C CA . VAL A 1 104 ? -5.761 -8.682 21.210 1.00 55.94 104 VAL A CA 1
ATOM 800 C C . VAL A 1 104 ? -6.408 -9.016 19.858 1.00 55.94 104 VAL A C 1
ATOM 802 O O . VAL A 1 104 ? -5.868 -9.822 19.100 1.00 55.94 104 VAL A O 1
ATOM 805 N N . SER A 1 105 ? -7.501 -8.323 19.511 1.00 60.03 105 SER A N 1
ATOM 806 C CA . SER A 1 105 ? -8.195 -8.469 18.224 1.00 60.03 105 SER A CA 1
ATOM 807 C C . SER A 1 105 ? -7.283 -8.169 17.027 1.00 60.03 105 SER A C 1
ATOM 809 O O . SER A 1 105 ? -7.218 -8.966 16.097 1.00 60.03 105 SER A O 1
ATOM 811 N N . PHE A 1 106 ? -6.467 -7.110 17.085 1.00 63.56 106 PHE A N 1
ATOM 812 C CA . PHE A 1 106 ? -5.595 -6.704 15.978 1.00 63.56 106 PHE A CA 1
ATOM 813 C C . PHE A 1 106 ? -4.516 -7.757 15.672 1.00 63.56 106 PHE A C 1
ATOM 815 O O . PHE A 1 106 ? -4.214 -8.031 14.514 1.00 63.56 106 PHE A O 1
ATOM 822 N N . ARG A 1 107 ? -3.972 -8.431 16.699 1.00 61.22 107 ARG A N 1
ATOM 823 C CA . ARG A 1 107 ? -3.017 -9.541 16.504 1.00 61.22 107 ARG A CA 1
ATOM 824 C C . ARG A 1 107 ? -3.662 -10.762 15.844 1.00 61.22 107 ARG A C 1
ATOM 826 O O . ARG A 1 107 ? -3.036 -11.390 14.991 1.00 61.22 107 ARG A O 1
ATOM 833 N N . HIS A 1 108 ? -4.893 -11.099 16.228 1.00 61.53 108 HIS A N 1
ATOM 834 C CA . HIS A 1 108 ? -5.647 -12.176 15.582 1.00 61.53 108 HIS A CA 1
ATOM 835 C C . HIS A 1 108 ? -6.034 -11.819 14.146 1.00 61.53 108 HIS A C 1
ATOM 837 O O . HIS A 1 108 ? -5.888 -12.659 13.262 1.00 61.53 108 HIS A O 1
ATOM 843 N N . GLN A 1 109 ? -6.430 -10.569 13.912 1.00 64.69 109 GLN A N 1
ATOM 844 C CA . GLN A 1 109 ? -6.753 -10.030 12.596 1.00 64.69 109 GLN A CA 1
ATOM 845 C C . GLN A 1 109 ? -5.541 -10.050 11.649 1.00 64.69 109 GLN A C 1
ATOM 847 O O . GLN A 1 109 ? -5.686 -10.458 10.504 1.00 64.69 109 GLN A O 1
ATOM 852 N N . ILE A 1 110 ? -4.324 -9.718 12.108 1.00 66.00 110 ILE A N 1
ATOM 853 C CA . ILE A 1 110 ? -3.110 -9.857 11.274 1.00 66.00 110 ILE A CA 1
ATOM 854 C C . ILE A 1 110 ? -2.950 -11.315 10.826 1.00 66.00 110 ILE A C 1
ATOM 856 O O . ILE A 1 110 ? -2.736 -11.592 9.648 1.00 66.00 110 ILE A O 1
ATOM 860 N N . ARG A 1 111 ? -3.079 -12.269 11.758 1.00 63.59 1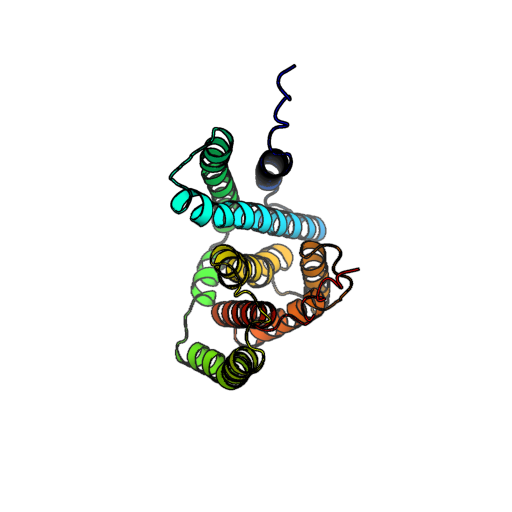11 ARG A N 1
ATOM 861 C CA . ARG A 1 111 ? -2.925 -13.697 11.442 1.00 63.59 111 ARG A CA 1
ATOM 862 C C . ARG A 1 111 ? -3.999 -14.211 10.489 1.00 63.59 111 ARG A C 1
ATOM 864 O O . ARG A 1 111 ? -3.670 -15.024 9.634 1.00 63.59 111 ARG A O 1
ATOM 871 N N . SER A 1 112 ? -5.252 -13.777 10.631 1.00 61.75 112 SER A N 1
ATOM 872 C CA . SER A 1 112 ? -6.343 -14.213 9.752 1.00 61.75 112 SER A CA 1
ATOM 873 C C . SER A 1 112 ? -6.211 -13.636 8.344 1.00 61.75 112 SER A C 1
ATOM 875 O O . SER A 1 112 ? -6.498 -14.322 7.368 1.00 61.75 112 SER A O 1
ATOM 877 N N . VAL A 1 113 ? -5.711 -12.408 8.229 1.00 62.88 113 VAL A N 1
ATOM 878 C CA . VAL A 1 113 ? -5.611 -11.685 6.960 1.00 62.88 113 VAL A CA 1
ATOM 879 C C . VAL A 1 113 ? -4.412 -12.136 6.107 1.00 62.88 113 VAL A C 1
ATOM 881 O O . VAL A 1 113 ? -4.469 -12.050 4.880 1.00 62.88 113 VAL A O 1
ATOM 884 N N . PHE A 1 114 ? -3.381 -12.720 6.732 1.00 64.38 114 PHE A N 1
ATOM 885 C CA . PHE A 1 114 ? -2.265 -13.409 6.064 1.00 64.38 114 PHE A CA 1
ATOM 886 C C . PHE A 1 114 ? -2.469 -14.926 5.903 1.00 64.38 114 PHE A C 1
ATOM 888 O O . PHE A 1 114 ? -1.511 -15.648 5.627 1.00 64.38 114 PHE A O 1
ATOM 895 N N . GLN A 1 115 ? -3.687 -15.459 6.054 1.00 65.19 115 GLN A N 1
ATOM 896 C CA . GLN A 1 115 ? -3.923 -16.866 5.720 1.00 65.19 115 GLN A CA 1
ATOM 897 C C . GLN A 1 115 ? -3.844 -17.067 4.202 1.00 65.19 115 GLN A C 1
ATOM 899 O O . GLN A 1 115 ? -4.782 -16.784 3.455 1.00 65.19 115 GLN A O 1
ATOM 904 N N . PHE A 1 116 ? -2.704 -17.575 3.738 1.00 63.31 116 PHE A N 1
ATOM 905 C CA . PHE A 1 116 ? -2.471 -17.937 2.344 1.00 63.31 116 PHE A CA 1
ATOM 906 C C . PHE A 1 116 ? -3.324 -19.157 1.973 1.00 63.31 116 PHE A C 1
ATOM 908 O O . PHE A 1 116 ? -2.885 -20.303 2.054 1.00 63.31 116 PHE A O 1
ATOM 915 N N . ASN A 1 117 ? -4.571 -18.928 1.554 1.00 71.88 117 ASN A N 1
ATOM 916 C CA . ASN A 1 117 ? -5.371 -19.984 0.951 1.00 71.88 117 ASN A CA 1
ATOM 917 C C . ASN A 1 117 ? -4.874 -20.209 -0.479 1.00 71.88 117 ASN A C 1
ATOM 919 O O . ASN A 1 117 ? -5.241 -19.481 -1.404 1.00 71.88 117 ASN A O 1
ATOM 923 N N . ILE A 1 118 ? -4.045 -21.238 -0.652 1.00 71.06 118 ILE A N 1
ATOM 924 C CA . ILE A 1 118 ? -3.396 -21.543 -1.928 1.00 71.06 118 ILE A CA 1
ATOM 925 C C . ILE A 1 118 ? -4.391 -21.719 -3.079 1.00 71.06 118 ILE A C 1
ATOM 927 O O . ILE A 1 118 ? -4.080 -21.356 -4.206 1.00 71.06 118 ILE A O 1
ATOM 931 N N . LYS A 1 119 ? -5.621 -22.184 -2.809 1.00 77.50 119 LYS A N 1
ATOM 932 C CA . LYS A 1 119 ? -6.667 -22.313 -3.837 1.00 77.50 119 LYS A CA 1
ATOM 933 C C . LYS A 1 119 ? -7.170 -20.951 -4.314 1.00 77.50 119 LYS A C 1
ATOM 935 O O . LYS A 1 119 ? -7.413 -20.774 -5.503 1.00 77.50 119 LYS A O 1
ATOM 940 N N . VAL A 1 120 ? -7.330 -19.991 -3.401 1.00 73.88 120 VAL A N 1
ATOM 941 C CA . VAL A 1 120 ? -7.754 -18.620 -3.734 1.00 73.88 120 VAL A CA 1
ATOM 942 C C . VAL A 1 120 ? -6.640 -17.895 -4.487 1.00 73.88 120 VAL A C 1
ATOM 944 O O . VAL A 1 120 ? -6.903 -17.261 -5.504 1.00 73.88 120 VAL A O 1
ATOM 947 N N . ILE A 1 121 ? -5.394 -18.062 -4.041 1.00 70.81 121 ILE A N 1
ATOM 948 C CA . ILE A 1 121 ? -4.215 -17.493 -4.701 1.00 70.81 121 ILE A CA 1
ATOM 949 C C . ILE A 1 121 ? -4.036 -18.083 -6.096 1.00 70.81 121 ILE A C 1
ATOM 951 O O . ILE A 1 121 ? -3.869 -17.332 -7.048 1.00 70.81 121 ILE A O 1
ATOM 955 N N . ALA A 1 122 ? -4.145 -19.405 -6.249 1.00 75.12 122 ALA A N 1
ATOM 956 C CA . ALA A 1 122 ? -4.054 -20.056 -7.550 1.00 75.12 122 ALA A CA 1
ATOM 957 C C . ALA A 1 122 ? -5.119 -19.526 -8.518 1.00 75.12 122 ALA A C 1
ATOM 959 O O . ALA A 1 122 ? -4.800 -19.217 -9.659 1.00 75.12 122 ALA A O 1
ATOM 960 N N . ARG A 1 123 ? -6.367 -19.338 -8.067 1.00 77.00 123 ARG A N 1
ATOM 961 C CA . ARG A 1 123 ? -7.424 -18.728 -8.894 1.00 77.00 123 ARG A CA 1
ATOM 962 C C . ARG A 1 123 ? -7.107 -17.284 -9.282 1.00 77.00 123 ARG A C 1
ATOM 964 O O . ARG A 1 123 ? -7.334 -16.921 -10.430 1.00 77.00 123 ARG A O 1
ATOM 971 N N . ALA A 1 124 ? -6.573 -16.486 -8.357 1.00 71.44 124 ALA A N 1
ATOM 972 C CA . ALA A 1 124 ? -6.137 -15.123 -8.650 1.00 71.44 124 ALA A CA 1
ATOM 973 C C . ALA A 1 124 ? -5.008 -15.112 -9.693 1.00 71.44 124 ALA A C 1
ATOM 975 O O . ALA A 1 124 ? -5.093 -14.388 -10.674 1.00 71.44 124 ALA A O 1
ATOM 976 N N . VAL A 1 125 ? -4.000 -15.975 -9.544 1.00 71.88 125 VAL A N 1
ATOM 977 C CA . VAL A 1 125 ? -2.907 -16.123 -10.519 1.00 71.88 125 VAL A CA 1
ATOM 978 C C . VAL A 1 125 ? -3.435 -16.569 -11.886 1.00 71.88 125 VAL A C 1
ATOM 980 O O . VAL A 1 125 ? -3.066 -15.980 -12.895 1.00 71.88 125 VAL A O 1
ATOM 983 N N . LEU A 1 126 ? -4.335 -17.559 -11.934 1.00 75.25 126 LEU A N 1
ATOM 984 C CA . LEU A 1 126 ? -4.942 -18.041 -13.180 1.00 75.25 126 LEU A CA 1
ATOM 985 C C . LEU A 1 126 ? -5.728 -16.940 -13.908 1.00 75.25 126 LEU A C 1
ATOM 987 O O . LEU A 1 126 ? -5.638 -16.844 -15.129 1.00 75.25 126 LEU A O 1
ATOM 991 N N . PHE A 1 127 ? -6.453 -16.089 -13.173 1.00 74.62 127 PHE A N 1
ATOM 992 C CA . PHE A 1 127 ? -7.158 -14.931 -13.736 1.00 74.62 127 PHE A CA 1
ATOM 993 C C . PHE A 1 127 ? -6.209 -13.968 -14.468 1.00 74.62 127 PHE A C 1
ATOM 995 O O . PHE A 1 127 ? -6.598 -13.350 -15.456 1.00 74.62 127 PHE A O 1
ATOM 1002 N N . PHE A 1 128 ? -4.953 -13.877 -14.028 1.00 68.06 128 PHE A N 1
ATOM 1003 C CA . PHE A 1 128 ? -3.953 -12.984 -14.606 1.00 68.06 128 PHE A CA 1
ATOM 1004 C C . PHE A 1 128 ? -3.186 -13.554 -15.801 1.00 68.06 128 PHE A C 1
ATOM 1006 O O . PHE A 1 128 ? -2.546 -12.788 -16.523 1.00 68.06 128 PHE A O 1
ATOM 1013 N N . ILE A 1 129 ? -3.269 -14.863 -16.061 1.00 71.25 129 ILE A N 1
ATOM 1014 C CA . ILE A 1 129 ? -2.540 -15.505 -17.167 1.00 71.25 129 ILE A CA 1
ATOM 1015 C C . ILE A 1 129 ? -2.863 -14.872 -18.528 1.00 71.25 129 ILE A C 1
ATOM 1017 O O . ILE A 1 129 ? -1.913 -14.545 -19.235 1.00 71.25 129 ILE A O 1
ATOM 1021 N N . PRO A 1 130 ? -4.132 -14.634 -18.921 1.00 71.19 130 PRO A N 1
ATOM 1022 C CA . PRO A 1 130 ? -4.429 -14.038 -20.225 1.00 71.19 130 PRO A CA 1
ATOM 1023 C C . PRO A 1 130 ? -3.802 -12.651 -20.408 1.00 71.19 130 PRO A C 1
ATOM 1025 O O . PRO A 1 130 ? -3.275 -12.347 -21.475 1.00 71.19 130 PRO A O 1
ATOM 1028 N N . VAL A 1 131 ? -3.801 -11.832 -19.351 1.00 65.12 131 VAL A N 1
ATOM 1029 C CA . VAL A 1 131 ? -3.213 -10.485 -19.374 1.00 65.12 131 VAL A CA 1
ATOM 1030 C C . VAL A 1 131 ? -1.682 -10.559 -19.423 1.00 65.12 131 VAL A C 1
ATOM 1032 O O . VAL A 1 131 ? -1.060 -9.837 -20.195 1.00 65.12 131 VAL A O 1
ATOM 1035 N N . ALA A 1 132 ? -1.065 -11.476 -18.672 1.00 63.31 132 ALA A N 1
ATOM 1036 C CA . ALA A 1 132 ? 0.378 -11.713 -18.732 1.00 63.31 132 ALA A CA 1
ATOM 1037 C C . ALA A 1 132 ? 0.826 -12.239 -20.108 1.00 63.31 132 ALA A C 1
ATOM 1039 O O . ALA A 1 132 ? 1.857 -11.817 -20.627 1.00 63.31 132 ALA A O 1
ATOM 1040 N N . VAL A 1 133 ? 0.046 -13.133 -20.724 1.00 67.44 133 VAL A N 1
ATOM 1041 C CA . VAL A 1 133 ? 0.300 -13.639 -22.081 1.00 67.44 133 VAL A CA 1
ATOM 1042 C C . VAL A 1 133 ? 0.192 -12.509 -23.103 1.00 67.44 133 VAL A C 1
ATOM 1044 O O . VAL A 1 133 ? 1.092 -12.369 -23.928 1.00 67.44 133 VAL A O 1
ATOM 1047 N N . ALA A 1 134 ? -0.841 -11.664 -23.014 1.00 64.88 134 ALA A N 1
ATOM 1048 C CA . ALA A 1 134 ? -0.956 -10.471 -23.852 1.00 64.88 134 ALA A CA 1
ATOM 1049 C C . ALA A 1 134 ? 0.261 -9.541 -23.687 1.00 64.88 134 ALA A C 1
ATOM 1051 O O . ALA A 1 134 ? 0.789 -9.061 -24.685 1.00 64.88 134 ALA A O 1
ATOM 1052 N N . ALA A 1 135 ? 0.773 -9.383 -22.460 1.00 60.28 135 ALA A N 1
ATOM 1053 C CA . ALA A 1 135 ? 1.973 -8.589 -22.177 1.00 60.28 135 ALA A CA 1
ATOM 1054 C C . ALA A 1 135 ? 3.222 -9.143 -22.849 1.00 60.28 135 ALA A C 1
ATOM 1056 O O . ALA A 1 135 ? 3.964 -8.411 -23.495 1.00 60.28 135 ALA A O 1
ATOM 1057 N N . VAL A 1 136 ? 3.448 -10.452 -22.737 1.00 65.50 136 VAL A N 1
ATOM 1058 C CA . VAL A 1 136 ? 4.594 -11.106 -23.379 1.00 65.50 136 VAL A CA 1
ATOM 1059 C C . VAL A 1 136 ? 4.500 -11.003 -24.902 1.00 65.50 136 VAL A C 1
ATOM 1061 O O . VAL A 1 136 ? 5.518 -10.762 -25.552 1.00 65.50 136 VAL A O 1
ATOM 1064 N N . ILE A 1 137 ? 3.300 -11.163 -25.471 1.00 68.00 137 ILE A N 1
ATOM 1065 C CA . ILE A 1 137 ? 3.059 -10.998 -26.909 1.00 68.00 137 ILE A CA 1
ATOM 1066 C C . ILE A 1 137 ? 3.373 -9.562 -27.330 1.00 68.00 137 ILE A C 1
ATOM 1068 O O . ILE A 1 137 ? 4.135 -9.371 -28.272 1.00 68.00 137 ILE A O 1
ATOM 1072 N N . GLU A 1 138 ? 2.863 -8.557 -26.621 1.00 65.00 138 GLU A N 1
ATOM 1073 C CA . GLU A 1 138 ? 3.113 -7.154 -26.948 1.00 65.00 138 GLU A CA 1
ATOM 1074 C C . GLU A 1 138 ? 4.595 -6.788 -26.826 1.00 65.00 138 GLU A C 1
ATOM 1076 O O . GLU A 1 138 ? 5.144 -6.228 -27.765 1.00 65.00 138 GLU A O 1
ATOM 1081 N N . ILE A 1 139 ? 5.286 -7.196 -25.754 1.00 64.12 139 ILE A N 1
ATOM 1082 C CA . ILE A 1 139 ? 6.739 -6.991 -25.598 1.00 64.12 139 ILE A CA 1
ATOM 1083 C C . ILE A 1 139 ? 7.513 -7.611 -26.771 1.00 64.12 139 ILE A C 1
ATOM 1085 O O . ILE A 1 139 ? 8.461 -7.018 -27.286 1.00 64.12 139 ILE A O 1
ATOM 1089 N N . ARG A 1 140 ? 7.118 -8.813 -27.213 1.00 64.88 140 ARG A N 1
ATOM 1090 C CA . ARG A 1 140 ? 7.741 -9.492 -28.359 1.00 64.88 140 ARG A CA 1
ATOM 1091 C C . ARG A 1 140 ? 7.447 -8.789 -29.684 1.00 64.88 140 ARG A C 1
ATOM 1093 O O . ARG A 1 140 ? 8.337 -8.741 -30.529 1.00 64.88 140 ARG A O 1
ATOM 1100 N N . LEU A 1 141 ? 6.236 -8.262 -29.864 1.00 68.19 141 LEU A N 1
ATOM 1101 C CA . LEU A 1 141 ? 5.800 -7.581 -31.088 1.00 68.19 141 LEU A CA 1
ATOM 1102 C C . LEU A 1 141 ? 6.308 -6.138 -31.182 1.00 68.19 141 LEU A C 1
ATOM 1104 O O . LEU A 1 141 ? 6.589 -5.655 -32.276 1.00 68.19 141 LEU A O 1
ATOM 1108 N N . ALA A 1 142 ? 6.455 -5.456 -30.050 1.00 62.06 142 ALA A N 1
ATOM 1109 C CA . ALA A 1 142 ? 6.877 -4.065 -29.980 1.00 62.06 142 ALA A CA 1
ATOM 1110 C C . ALA A 1 142 ? 8.359 -3.854 -30.335 1.00 62.06 142 ALA A C 1
ATOM 1112 O O . ALA A 1 142 ? 8.757 -2.733 -30.671 1.00 62.06 142 ALA A O 1
ATOM 1113 N N . GLY A 1 143 ? 9.171 -4.918 -30.312 1.00 60.25 143 GLY A N 1
ATOM 1114 C CA . GLY A 1 143 ? 10.587 -4.862 -30.674 1.00 60.25 143 GLY A CA 1
ATOM 1115 C C . GLY A 1 143 ? 11.379 -3.843 -29.844 1.00 60.25 143 GLY A C 1
ATOM 1116 O O . GLY A 1 143 ? 10.924 -3.364 -28.812 1.00 60.25 143 GLY A O 1
ATOM 1117 N N . SER A 1 144 ? 12.581 -3.493 -30.304 1.00 53.19 144 SER A N 1
ATOM 1118 C CA . SER A 1 144 ? 13.605 -2.649 -29.649 1.00 53.19 144 SER A CA 1
ATOM 1119 C C . SER A 1 144 ? 13.193 -1.222 -29.225 1.00 53.19 144 SER A C 1
ATOM 1121 O O . SER A 1 144 ? 14.053 -0.422 -28.865 1.00 53.19 144 SER A O 1
ATOM 1123 N N . ARG A 1 145 ? 11.902 -0.876 -29.260 1.00 56.59 145 ARG A N 1
ATOM 1124 C CA . ARG A 1 145 ? 11.360 0.439 -28.885 1.00 56.59 145 ARG A CA 1
ATOM 1125 C C . ARG A 1 145 ? 11.194 0.637 -27.381 1.00 56.59 145 ARG A C 1
ATOM 1127 O O . ARG A 1 145 ? 10.868 1.746 -26.974 1.00 56.59 145 ARG A O 1
ATOM 1134 N N . TYR A 1 146 ? 11.416 -0.397 -26.570 1.00 61.16 146 TYR A N 1
ATOM 1135 C CA . TYR A 1 146 ? 11.214 -0.330 -25.126 1.00 61.16 146 TYR A CA 1
ATOM 1136 C C . TYR A 1 146 ? 12.428 -0.831 -24.351 1.00 61.16 146 TYR A C 1
ATOM 1138 O O . TYR A 1 146 ? 12.880 -1.964 -24.519 1.00 61.16 146 TYR A O 1
ATOM 1146 N N . SER A 1 147 ? 12.934 0.025 -23.464 1.00 62.03 147 SER A N 1
ATOM 1147 C CA . SER A 1 147 ? 13.893 -0.376 -22.440 1.00 62.03 147 SER A CA 1
ATOM 1148 C C . SER A 1 147 ? 13.142 -1.116 -21.332 1.00 62.03 147 SER A C 1
ATOM 1150 O O . SER A 1 147 ? 12.165 -0.571 -20.811 1.00 62.03 147 SER A O 1
ATOM 1152 N N . PRO A 1 148 ? 13.560 -2.334 -20.947 1.00 66.44 148 PRO A N 1
ATOM 1153 C CA . PRO A 1 148 ? 12.916 -3.045 -19.853 1.00 66.44 148 PRO A CA 1
ATOM 1154 C C . PRO A 1 148 ? 13.033 -2.239 -18.544 1.00 66.44 148 PRO A C 1
ATOM 1156 O O . PRO A 1 148 ? 14.058 -1.583 -18.322 1.00 66.44 148 PRO A O 1
ATOM 1159 N N . PRO A 1 149 ? 12.015 -2.281 -17.662 1.00 67.50 149 PRO A N 1
ATOM 1160 C CA . PRO A 1 149 ? 12.075 -1.596 -16.376 1.00 67.50 149 PRO A CA 1
ATOM 1161 C C . PRO A 1 149 ? 13.248 -2.119 -15.540 1.00 67.50 149 PRO A C 1
ATOM 1163 O O . PRO A 1 149 ? 13.541 -3.317 -15.526 1.00 67.50 149 PRO A O 1
ATOM 1166 N N . SER A 1 150 ? 13.925 -1.217 -14.824 1.00 68.69 150 SER A N 1
ATOM 1167 C CA . SER A 1 150 ? 15.063 -1.591 -13.981 1.00 68.69 150 SER A CA 1
ATOM 1168 C C . SER A 1 150 ? 14.626 -2.487 -12.819 1.00 68.69 150 SER A C 1
ATOM 1170 O O . SER A 1 150 ? 13.496 -2.397 -12.330 1.00 68.69 150 SER A O 1
ATOM 1172 N N . PHE A 1 151 ? 15.543 -3.321 -12.317 1.00 66.94 151 PHE A N 1
ATOM 1173 C CA . PHE A 1 151 ? 15.281 -4.170 -11.149 1.00 66.94 151 PHE A CA 1
ATOM 1174 C C . PHE A 1 151 ? 14.760 -3.360 -9.952 1.00 66.94 151 PHE A C 1
ATOM 1176 O O . PHE A 1 151 ? 13.778 -3.749 -9.325 1.00 66.94 151 PHE A O 1
ATOM 1183 N N . THR A 1 152 ? 15.357 -2.196 -9.679 1.00 65.50 152 THR A N 1
ATOM 1184 C CA . THR A 1 152 ? 14.928 -1.290 -8.603 1.00 65.50 152 THR A CA 1
ATOM 1185 C C . THR A 1 152 ? 13.490 -0.807 -8.798 1.00 65.50 152 THR A C 1
ATOM 1187 O O . THR A 1 152 ? 12.733 -0.726 -7.830 1.00 65.50 152 THR A O 1
ATOM 1190 N N . MET A 1 153 ? 13.082 -0.528 -10.041 1.00 68.75 153 MET A N 1
ATOM 1191 C CA . MET A 1 153 ? 11.717 -0.108 -10.362 1.00 68.75 153 MET A CA 1
ATOM 1192 C C . MET A 1 153 ? 10.709 -1.239 -10.135 1.00 68.75 153 MET A C 1
ATOM 1194 O O . MET A 1 153 ? 9.660 -0.997 -9.535 1.00 68.75 153 MET A O 1
ATOM 1198 N N . ILE A 1 154 ? 11.046 -2.469 -10.538 1.00 70.69 154 ILE A N 1
ATOM 1199 C CA . ILE A 1 154 ? 10.226 -3.663 -10.285 1.00 70.69 154 ILE A CA 1
ATOM 1200 C C . ILE A 1 154 ? 10.127 -3.923 -8.777 1.00 70.69 154 ILE A C 1
ATOM 1202 O O . ILE A 1 154 ? 9.027 -4.029 -8.242 1.00 70.69 154 ILE A O 1
ATOM 1206 N N . TRP A 1 155 ? 11.257 -3.961 -8.067 1.00 72.50 155 TRP A N 1
ATOM 1207 C CA . TRP A 1 155 ? 11.301 -4.176 -6.619 1.00 72.50 155 TRP A CA 1
ATOM 1208 C C . TRP A 1 155 ? 10.411 -3.182 -5.866 1.00 72.50 155 TRP A C 1
ATOM 1210 O O . TRP A 1 155 ? 9.550 -3.580 -5.081 1.00 72.50 155 TRP A O 1
ATOM 1220 N N . LYS A 1 156 ? 10.574 -1.885 -6.149 1.00 72.00 156 LYS A N 1
ATOM 1221 C CA . LYS A 1 156 ? 9.816 -0.821 -5.488 1.00 72.00 156 LYS A CA 1
ATOM 1222 C C . LYS A 1 156 ? 8.329 -0.875 -5.834 1.00 72.00 156 LYS A C 1
ATOM 1224 O O . LYS A 1 156 ? 7.499 -0.853 -4.933 1.00 72.00 156 LYS A O 1
ATOM 1229 N N . THR A 1 157 ? 7.999 -0.927 -7.121 1.00 78.19 157 THR A N 1
ATOM 1230 C CA . THR A 1 157 ? 6.639 -0.645 -7.611 1.00 78.19 157 THR A CA 1
ATOM 1231 C C . THR A 1 157 ? 5.772 -1.897 -7.670 1.00 78.19 157 THR A C 1
ATOM 1233 O O . THR A 1 157 ? 4.572 -1.822 -7.441 1.00 78.19 157 THR A O 1
ATOM 1236 N N . VAL A 1 158 ? 6.353 -3.062 -7.960 1.00 79.44 158 VAL A N 1
ATOM 1237 C CA . VAL A 1 158 ? 5.605 -4.321 -8.118 1.00 79.44 158 VAL A CA 1
ATOM 1238 C C . VAL A 1 158 ? 5.554 -5.106 -6.813 1.00 79.44 158 VAL A C 1
ATOM 1240 O O . VAL A 1 158 ? 4.550 -5.756 -6.541 1.00 79.44 158 VAL A O 1
ATOM 1243 N N . LEU A 1 159 ? 6.605 -5.059 -5.990 1.00 77.38 159 LEU A N 1
ATOM 1244 C CA . LEU A 1 159 ? 6.699 -5.906 -4.796 1.00 77.38 159 LEU A CA 1
ATOM 1245 C C . LEU A 1 159 ? 6.461 -5.120 -3.505 1.00 77.38 159 LEU A C 1
ATOM 1247 O O . LEU A 1 159 ? 5.541 -5.429 -2.749 1.00 77.38 159 LEU A O 1
ATOM 1251 N N . VAL A 1 160 ? 7.280 -4.098 -3.253 1.00 78.38 160 VAL A N 1
ATOM 1252 C CA . VAL A 1 160 ? 7.312 -3.399 -1.961 1.00 78.38 160 VAL A CA 1
ATOM 1253 C C . VAL A 1 160 ? 6.107 -2.483 -1.760 1.00 78.38 160 VAL A C 1
ATOM 1255 O O . VAL A 1 160 ? 5.431 -2.597 -0.736 1.00 78.38 160 VAL A O 1
ATOM 1258 N N . ALA A 1 161 ? 5.823 -1.590 -2.712 1.00 84.12 161 ALA A N 1
ATOM 1259 C CA . ALA A 1 161 ? 4.742 -0.615 -2.573 1.00 84.12 161 ALA A CA 1
ATOM 1260 C C . ALA A 1 161 ? 3.364 -1.287 -2.410 1.00 84.12 161 ALA A C 1
ATOM 1262 O O . ALA A 1 161 ? 2.708 -0.994 -1.411 1.00 84.12 161 ALA A O 1
ATOM 1263 N N . PRO A 1 162 ? 2.961 -2.274 -3.241 1.00 88.50 162 PRO A N 1
ATOM 1264 C CA . PRO A 1 162 ? 1.699 -2.988 -3.051 1.00 88.50 162 PRO A CA 1
ATOM 1265 C C . PRO A 1 162 ? 1.582 -3.644 -1.677 1.00 88.50 162 PRO A C 1
ATOM 1267 O O . PRO A 1 162 ? 0.536 -3.568 -1.042 1.00 88.50 162 PRO A O 1
ATOM 1270 N N . PHE A 1 163 ? 2.657 -4.247 -1.164 1.00 85.12 163 PHE A N 1
ATOM 1271 C CA . PHE A 1 163 ? 2.628 -4.844 0.169 1.00 85.12 163 PHE A CA 1
ATOM 1272 C C . PHE A 1 163 ? 2.341 -3.801 1.259 1.00 85.12 163 PHE A C 1
ATOM 1274 O O . PHE A 1 163 ? 1.435 -3.993 2.073 1.00 85.12 163 PHE A O 1
ATOM 1281 N N . ILE A 1 164 ? 3.097 -2.696 1.271 1.00 85.75 164 ILE A N 1
ATOM 1282 C CA . ILE A 1 164 ? 2.942 -1.630 2.270 1.00 85.75 164 ILE A CA 1
ATOM 1283 C C . ILE A 1 164 ? 1.560 -0.989 2.151 1.00 85.75 164 ILE A C 1
ATOM 1285 O O . ILE A 1 164 ? 0.861 -0.836 3.153 1.00 85.75 164 ILE A O 1
ATOM 1289 N N . GLU A 1 165 ? 1.172 -0.603 0.940 1.00 90.19 165 GLU A N 1
ATOM 1290 C CA . GLU A 1 165 ? -0.047 0.151 0.679 1.00 90.19 165 GLU A CA 1
ATOM 1291 C C . GLU A 1 165 ? -1.291 -0.671 0.983 1.00 90.19 165 GLU A C 1
ATOM 1293 O O . GLU A 1 165 ? -2.182 -0.183 1.679 1.00 90.19 165 GLU A O 1
ATOM 1298 N N . GLU A 1 166 ? -1.339 -1.935 0.557 1.00 91.00 166 GLU A N 1
ATOM 1299 C CA . GLU A 1 166 ? -2.477 -2.795 0.860 1.00 91.00 166 GLU A CA 1
ATOM 1300 C C . GLU A 1 166 ? -2.570 -3.091 2.355 1.00 91.00 166 GLU A C 1
ATOM 1302 O O . GLU A 1 166 ? -3.658 -2.999 2.927 1.00 91.00 166 GLU A O 1
ATOM 1307 N N . PHE A 1 167 ? -1.449 -3.373 3.024 1.00 87.75 167 PHE A N 1
ATOM 1308 C CA . PHE A 1 167 ? -1.447 -3.561 4.474 1.00 87.75 167 PHE A CA 1
ATOM 1309 C C . PHE A 1 167 ? -1.932 -2.305 5.214 1.00 87.75 167 PHE A C 1
ATOM 1311 O O . PHE A 1 167 ? -2.744 -2.384 6.139 1.00 87.75 167 PHE A O 1
ATOM 1318 N N . CYS A 1 168 ? -1.482 -1.126 4.798 1.00 89.38 168 CYS A N 1
ATOM 1319 C CA . CYS A 1 168 ? -1.828 0.122 5.462 1.00 89.38 168 CYS A CA 1
ATOM 1320 C C . CYS A 1 168 ? -3.278 0.543 5.184 1.00 89.38 168 CYS A C 1
ATOM 1322 O O . CYS A 1 168 ? -4.020 0.816 6.124 1.00 89.38 168 CYS A O 1
ATOM 1324 N N . PHE A 1 169 ? -3.712 0.554 3.924 1.00 91.31 169 PHE A N 1
ATOM 1325 C CA . PHE A 1 169 ? -5.053 1.007 3.556 1.00 91.31 169 PHE A CA 1
ATOM 1326 C C . PHE A 1 169 ? -6.126 -0.058 3.764 1.00 91.31 169 PHE A C 1
ATOM 1328 O O . PHE A 1 169 ? -7.218 0.282 4.195 1.00 91.31 169 PHE A O 1
ATOM 1335 N N . ARG A 1 170 ? -5.880 -1.340 3.474 1.00 89.94 170 ARG A N 1
ATOM 1336 C CA . ARG A 1 170 ? -6.963 -2.349 3.494 1.00 89.94 170 ARG A CA 1
ATOM 1337 C C . ARG A 1 170 ? -7.106 -3.055 4.823 1.00 89.94 170 ARG A C 1
ATOM 1339 O O . ARG A 1 170 ? -8.183 -3.564 5.121 1.00 89.94 170 ARG A O 1
ATOM 1346 N N . PHE A 1 171 ? -6.047 -3.056 5.622 1.00 85.38 171 PHE A N 1
ATOM 1347 C CA . PHE A 1 171 ? -6.047 -3.695 6.925 1.00 85.38 171 PHE A CA 1
ATOM 1348 C C . PHE A 1 171 ? -5.962 -2.675 8.062 1.00 85.38 171 PHE A C 1
ATOM 1350 O O . PHE A 1 171 ? -6.886 -2.564 8.868 1.00 85.38 171 PHE A O 1
ATOM 1357 N N . MET A 1 172 ? -4.874 -1.907 8.122 1.00 85.12 172 MET A N 1
ATOM 1358 C CA . MET A 1 172 ? -4.592 -1.072 9.286 1.00 85.12 172 MET A CA 1
ATOM 1359 C C . MET A 1 172 ? -5.578 0.095 9.421 1.00 85.12 172 MET A C 1
ATOM 1361 O O . MET A 1 172 ? -6.203 0.241 10.467 1.00 85.12 172 MET A O 1
ATOM 1365 N N . LEU A 1 173 ? -5.754 0.907 8.378 1.00 88.50 173 LEU A N 1
ATOM 1366 C CA . LEU A 1 173 ? -6.564 2.125 8.430 1.00 88.50 173 LEU A CA 1
ATOM 1367 C C . LEU A 1 173 ? -8.037 1.865 8.815 1.00 88.50 173 LEU A C 1
ATOM 1369 O O . LEU A 1 173 ? -8.495 2.506 9.762 1.00 88.50 173 LEU A O 1
ATOM 1373 N N . PRO A 1 174 ? -8.763 0.906 8.202 1.00 87.38 174 PRO A N 1
ATOM 1374 C CA . PRO A 1 174 ? -10.101 0.506 8.636 1.00 87.38 174 PRO A CA 1
ATOM 1375 C C . PRO A 1 174 ? -10.159 0.082 10.106 1.00 87.38 174 PRO A C 1
ATOM 1377 O O . PRO A 1 174 ? -11.034 0.534 10.845 1.00 87.38 174 PRO A O 1
ATOM 1380 N N . GLY A 1 175 ? -9.197 -0.737 10.549 1.00 80.12 175 GLY A N 1
ATOM 1381 C CA . GLY A 1 175 ? -9.130 -1.210 11.933 1.00 80.12 175 GLY A CA 1
ATOM 1382 C C . GLY A 1 175 ? -8.902 -0.082 12.943 1.00 80.12 175 GLY A C 1
ATOM 1383 O O . GLY A 1 175 ? -9.481 -0.098 14.027 1.00 80.12 175 GLY A O 1
ATOM 1384 N N . LEU A 1 176 ? -8.107 0.926 12.573 1.00 81.00 176 LEU A N 1
ATOM 1385 C CA . LEU A 1 176 ? -7.835 2.097 13.409 1.00 81.00 176 LEU A CA 1
ATOM 1386 C C . LEU A 1 176 ? -9.003 3.096 13.435 1.00 81.00 176 LEU A C 1
ATOM 1388 O O . LEU A 1 176 ? -9.333 3.651 14.486 1.00 81.00 176 LEU A O 1
ATOM 1392 N N . ALA A 1 177 ? -9.609 3.350 12.274 1.00 85.00 177 ALA A N 1
ATOM 1393 C CA . ALA A 1 177 ? -10.559 4.438 12.086 1.00 85.00 177 ALA A CA 1
ATOM 1394 C C . ALA A 1 177 ? -12.009 4.051 12.424 1.00 85.00 177 ALA A C 1
ATOM 1396 O O . ALA A 1 177 ? -12.748 4.891 12.947 1.00 85.00 177 ALA A O 1
ATOM 1397 N N . CYS A 1 178 ? -12.417 2.807 12.141 1.00 77.81 178 CYS A N 1
ATOM 1398 C CA . CYS A 1 178 ? -13.832 2.420 12.121 1.00 77.81 178 CYS A CA 1
ATOM 1399 C C . CYS A 1 178 ? -14.306 1.597 13.334 1.00 77.81 178 CYS A C 1
ATOM 1401 O O . CYS A 1 178 ? -15.505 1.593 13.582 1.00 77.81 178 CYS A O 1
ATOM 1403 N N . ASN A 1 179 ? -13.412 0.984 14.128 1.00 66.44 179 ASN A N 1
ATOM 1404 C CA . ASN A 1 179 ? -13.678 0.221 15.371 1.00 66.44 179 ASN A CA 1
ATOM 1405 C C . ASN A 1 179 ? -14.646 -0.986 15.298 1.00 66.44 179 ASN A C 1
ATOM 1407 O O . ASN A 1 179 ? -14.300 -2.043 15.817 1.00 66.44 179 ASN A O 1
ATOM 1411 N N . GLU A 1 180 ? -15.844 -0.824 14.734 1.00 59.31 180 GLU A N 1
ATOM 1412 C CA . GLU A 1 180 ? -16.932 -1.812 14.734 1.00 59.31 180 GLU A CA 1
ATOM 1413 C C . GLU A 1 180 ? -17.374 -2.204 13.323 1.00 59.31 180 GLU A C 1
ATOM 1415 O O . GLU A 1 180 ? -17.694 -3.366 13.140 1.00 59.31 180 GLU A O 1
ATOM 1420 N N . ASP A 1 181 ? -17.318 -1.295 12.339 1.00 73.62 181 ASP A N 1
ATOM 1421 C CA . ASP A 1 181 ? -17.317 -1.588 10.894 1.00 73.62 181 ASP A CA 1
ATOM 1422 C C . ASP A 1 181 ? -17.206 -0.279 10.093 1.00 73.62 181 ASP A C 1
ATOM 1424 O O . ASP A 1 181 ? -17.680 0.773 10.533 1.00 73.62 181 ASP A O 1
ATOM 1428 N N . CYS A 1 182 ? -16.580 -0.312 8.913 1.00 82.75 182 CYS A N 1
ATOM 1429 C CA . CYS A 1 182 ? -16.521 0.871 8.047 1.00 82.75 182 CYS A CA 1
ATOM 1430 C C . CYS A 1 182 ? -17.808 1.037 7.228 1.00 82.75 182 CYS A C 1
ATOM 1432 O O . CYS A 1 182 ? -18.315 0.095 6.612 1.00 82.75 182 CYS A O 1
ATOM 1434 N N . MET A 1 183 ? -18.298 2.271 7.160 1.00 87.62 183 MET A N 1
ATOM 1435 C CA . MET A 1 183 ? -19.392 2.675 6.286 1.00 87.62 183 MET A CA 1
ATOM 1436 C C . MET A 1 183 ? -18.892 2.825 4.839 1.00 87.62 183 MET A C 1
ATOM 1438 O O . MET A 1 183 ? -17.713 3.103 4.616 1.00 87.62 183 MET A O 1
ATOM 1442 N N . PRO A 1 184 ? -19.772 2.728 3.822 1.00 86.50 184 PRO A N 1
ATOM 1443 C CA . PRO A 1 184 ? -19.384 2.951 2.427 1.00 86.50 184 PRO A CA 1
ATOM 1444 C C . PRO A 1 184 ? -18.641 4.278 2.183 1.00 86.50 184 PRO A C 1
ATOM 1446 O O . PRO A 1 184 ? -17.700 4.319 1.392 1.00 86.50 184 PRO A O 1
ATOM 1449 N N . GLY A 1 185 ? -19.025 5.343 2.899 1.00 88.69 185 GLY A N 1
ATOM 1450 C CA . GLY A 1 185 ? -18.373 6.654 2.826 1.00 88.69 185 GLY A CA 1
ATOM 1451 C C . GLY A 1 185 ? -16.920 6.667 3.315 1.00 88.69 185 GLY A C 1
ATOM 1452 O O . GLY A 1 185 ? -16.119 7.449 2.807 1.00 88.69 185 GLY A O 1
ATOM 1453 N N . ASP A 1 186 ? -16.549 5.765 4.226 1.00 91.19 186 ASP A N 1
ATOM 1454 C CA . ASP A 1 186 ? -15.177 5.672 4.732 1.00 91.19 186 ASP A CA 1
ATOM 1455 C C . ASP A 1 186 ? -14.230 5.180 3.627 1.00 91.19 186 ASP A C 1
ATOM 1457 O O . ASP A 1 186 ? -13.145 5.731 3.442 1.00 91.19 186 ASP A O 1
ATOM 1461 N N . TYR A 1 187 ? -14.667 4.213 2.808 1.00 92.50 187 TYR A N 1
ATOM 1462 C CA . TYR A 1 187 ? -13.878 3.713 1.675 1.00 92.50 187 TYR A CA 1
ATOM 1463 C C . TYR A 1 187 ? -13.673 4.769 0.587 1.00 92.50 187 TYR A C 1
ATOM 1465 O O . TYR A 1 187 ? -12.599 4.814 -0.015 1.00 92.50 187 TYR A O 1
ATOM 1473 N N . LEU A 1 188 ? -14.667 5.635 0.352 1.00 94.00 188 LEU A N 1
ATOM 1474 C CA . LEU A 1 188 ? -14.518 6.785 -0.546 1.00 94.00 188 LEU A CA 1
ATOM 1475 C C . LEU A 1 188 ? -13.417 7.711 -0.031 1.00 94.00 188 LEU A C 1
ATOM 1477 O O . LEU A 1 188 ? -12.475 8.015 -0.760 1.00 94.00 188 LEU A O 1
ATOM 1481 N N . LEU A 1 189 ? -13.485 8.088 1.246 1.00 92.94 189 LEU A N 1
ATOM 1482 C CA . LEU A 1 189 ? -12.511 8.985 1.859 1.00 92.94 189 LEU A CA 1
ATOM 1483 C C . LEU A 1 189 ? -11.099 8.382 1.878 1.00 92.94 189 LEU A C 1
ATOM 1485 O O . LEU A 1 189 ? -10.136 9.050 1.506 1.00 92.94 189 LEU A O 1
ATOM 1489 N N . PHE A 1 190 ? -10.954 7.108 2.241 1.00 93.88 190 PHE A N 1
ATOM 1490 C CA . PHE A 1 190 ? -9.657 6.430 2.198 1.00 93.88 190 PHE A CA 1
ATOM 1491 C C . PHE A 1 190 ? -9.095 6.346 0.776 1.00 93.88 190 PHE A C 1
ATOM 1493 O O . PHE A 1 190 ? -7.890 6.500 0.587 1.00 93.88 190 PHE A O 1
ATOM 1500 N N . SER A 1 191 ? -9.953 6.158 -0.228 1.00 93.75 191 SER A N 1
ATOM 1501 C CA . SER A 1 191 ? -9.539 6.150 -1.635 1.00 93.75 191 SER A CA 1
ATOM 1502 C C . SER A 1 191 ? -9.096 7.533 -2.119 1.00 93.75 191 SER A C 1
ATOM 1504 O O . SER A 1 191 ? -8.188 7.619 -2.943 1.00 93.75 191 SER A O 1
ATOM 1506 N N . MET A 1 192 ? -9.657 8.622 -1.575 1.00 91.50 192 MET A N 1
ATOM 1507 C CA . MET A 1 192 ? -9.157 9.981 -1.832 1.00 91.50 192 MET A CA 1
ATOM 1508 C C . MET A 1 192 ? -7.749 10.174 -1.263 1.00 91.50 192 MET A C 1
ATOM 1510 O O . MET A 1 192 ? -6.878 10.678 -1.963 1.00 91.50 192 MET A O 1
ATOM 1514 N N . PHE A 1 193 ? -7.484 9.728 -0.029 1.00 90.19 193 PHE A N 1
ATOM 1515 C CA . PHE A 1 193 ? -6.128 9.788 0.535 1.00 90.19 193 PHE A CA 1
ATOM 1516 C C . PHE A 1 193 ? -5.135 8.916 -0.235 1.00 90.19 193 PHE A C 1
ATOM 1518 O O . PHE A 1 193 ? -3.992 9.322 -0.422 1.00 90.19 193 PHE A O 1
ATOM 1525 N N . PHE A 1 194 ? -5.572 7.754 -0.723 1.00 89.81 194 PHE A N 1
ATOM 1526 C CA . PHE A 1 194 ? -4.764 6.918 -1.605 1.00 89.81 194 PHE A CA 1
ATOM 1527 C C . PHE A 1 194 ? -4.378 7.668 -2.890 1.00 89.81 194 PHE A C 1
ATOM 1529 O O . PHE A 1 194 ? -3.201 7.706 -3.237 1.00 89.81 194 PHE A O 1
ATOM 1536 N N . LEU A 1 195 ? -5.335 8.336 -3.549 1.00 87.88 195 LEU A N 1
ATOM 1537 C CA . LEU A 1 195 ? -5.068 9.180 -4.721 1.00 87.88 195 LEU A CA 1
ATOM 1538 C C . LEU A 1 195 ? -4.071 10.304 -4.408 1.00 87.88 195 LEU A C 1
ATOM 1540 O O . LEU A 1 195 ? -3.126 10.498 -5.162 1.00 87.88 195 LEU A O 1
ATOM 1544 N N . LEU A 1 196 ? -4.237 11.006 -3.283 1.00 85.19 196 LEU A N 1
ATOM 1545 C CA . LEU A 1 196 ? -3.347 12.108 -2.897 1.00 85.19 196 LEU A CA 1
ATOM 1546 C C . LEU A 1 196 ? -1.886 11.663 -2.704 1.00 85.19 196 LEU A C 1
ATOM 1548 O O . LEU A 1 196 ? -0.975 12.447 -2.964 1.00 85.19 196 LEU A O 1
ATOM 1552 N N . LEU A 1 197 ? -1.644 10.412 -2.293 1.00 83.44 197 LEU A N 1
ATOM 1553 C CA . LEU A 1 197 ? -0.288 9.856 -2.180 1.00 83.44 197 LEU A CA 1
ATOM 1554 C C . LEU A 1 197 ? 0.381 9.593 -3.534 1.00 83.44 197 LEU A C 1
ATOM 1556 O O . LEU A 1 197 ? 1.606 9.529 -3.596 1.00 83.44 197 LEU A O 1
ATOM 1560 N N . HIS A 1 198 ? -0.397 9.478 -4.610 1.00 77.88 198 HIS A N 1
ATOM 1561 C CA . HIS A 1 198 ? 0.115 9.272 -5.967 1.00 77.88 198 HIS A CA 1
ATOM 1562 C C . HIS A 1 198 ? 0.489 10.596 -6.664 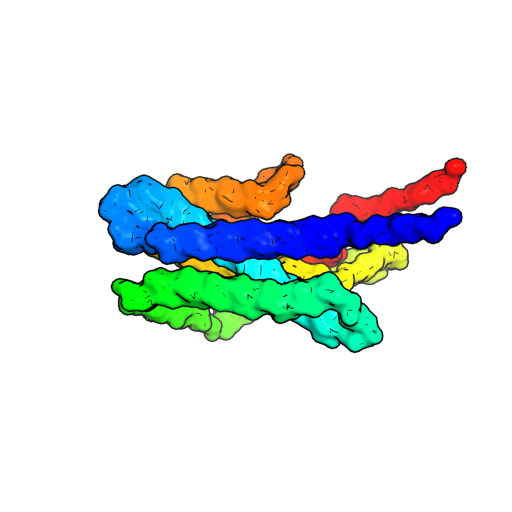1.00 77.88 198 HIS A C 1
ATOM 1564 O O . HIS A 1 198 ? 0.878 10.599 -7.832 1.00 77.88 198 HIS A O 1
ATOM 1570 N N . GLY A 1 199 ? 0.437 11.718 -5.933 1.00 66.94 199 GLY A N 1
ATOM 1571 C CA . GLY A 1 199 ? 0.840 13.038 -6.409 1.00 66.94 199 GLY A CA 1
ATOM 1572 C C . GLY A 1 199 ? -0.172 13.661 -7.380 1.00 66.94 199 GLY A C 1
ATOM 1573 O O . GLY A 1 199 ? -1.323 13.228 -7.443 1.00 66.94 199 GLY A O 1
ATOM 1574 N N . PRO A 1 200 ? 0.225 14.695 -8.145 1.00 60.06 200 PRO A N 1
ATOM 1575 C CA . PRO A 1 200 ? -0.627 15.340 -9.140 1.00 60.06 200 PRO A CA 1
ATOM 1576 C C . PRO A 1 200 ? -0.759 14.462 -10.397 1.00 60.06 200 PRO A C 1
ATOM 1578 O O . PRO A 1 200 ? -0.415 14.872 -11.503 1.00 60.06 200 PRO A O 1
ATOM 1581 N N . SER A 1 201 ? -1.228 13.221 -10.252 1.00 56.75 201 SER A N 1
ATOM 1582 C CA . SER A 1 201 ? -1.638 12.428 -11.404 1.00 56.75 201 SER A CA 1
ATOM 1583 C C . SER A 1 201 ? -2.901 13.060 -11.986 1.00 56.75 201 SER A C 1
ATOM 1585 O O . SER A 1 201 ? -3.924 13.144 -11.310 1.00 56.75 201 SER A O 1
ATOM 1587 N N . LEU A 1 202 ? -2.864 13.472 -13.255 1.00 56.47 202 LEU A N 1
ATOM 1588 C CA . LEU A 1 202 ? -4.032 14.033 -13.955 1.00 56.47 202 LEU A CA 1
ATOM 1589 C C . LEU A 1 202 ? -5.178 13.020 -14.146 1.00 56.47 202 LEU A C 1
ATOM 1591 O O . LEU A 1 202 ? -6.229 13.374 -14.675 1.00 56.47 202 LEU A O 1
ATOM 1595 N N . ASN A 1 203 ? -4.996 11.760 -13.735 1.00 77.75 203 ASN A N 1
ATOM 1596 C CA . ASN A 1 203 ? -6.013 10.724 -13.829 1.00 77.75 203 ASN A CA 1
ATOM 1597 C C . ASN A 1 203 ? -6.557 10.332 -12.445 1.00 77.75 203 ASN A C 1
ATOM 1599 O O . ASN A 1 203 ? -5.847 10.286 -11.443 1.00 77.75 203 ASN A O 1
ATOM 1603 N N . LEU A 1 204 ? -7.852 10.016 -12.409 1.00 85.81 204 LEU A N 1
ATOM 1604 C CA . LEU A 1 204 ? -8.550 9.505 -11.224 1.00 85.81 204 LEU A CA 1
ATOM 1605 C C . LEU A 1 204 ? -8.343 7.995 -11.033 1.00 85.81 204 LEU A C 1
ATOM 1607 O O . LEU A 1 204 ? -9.032 7.363 -10.233 1.00 85.81 204 LEU A O 1
ATOM 1611 N N . PHE A 1 205 ? -7.421 7.387 -11.780 1.00 85.81 205 PHE A N 1
ATOM 1612 C CA . PHE A 1 205 ? -7.265 5.941 -11.786 1.00 85.81 205 PHE A CA 1
ATOM 1613 C C . PHE A 1 205 ? -6.880 5.381 -10.401 1.00 85.81 205 PHE A C 1
ATOM 1615 O O . PHE A 1 205 ? -7.564 4.456 -9.958 1.00 85.81 205 PHE A O 1
ATOM 1622 N N . PRO A 1 206 ? -5.902 5.945 -9.653 1.00 88.06 206 PRO A N 1
ATOM 1623 C CA . PRO A 1 206 ? -5.570 5.458 -8.312 1.00 88.06 206 PRO A CA 1
ATOM 1624 C C . PRO A 1 206 ? -6.769 5.451 -7.356 1.00 88.06 206 PRO A C 1
ATOM 1626 O O . PRO A 1 206 ? -6.897 4.549 -6.531 1.00 88.06 206 PRO A O 1
ATOM 1629 N N . PHE A 1 207 ? -7.689 6.411 -7.494 1.00 90.56 207 PHE A N 1
ATOM 1630 C CA . PHE A 1 207 ? -8.918 6.456 -6.702 1.00 90.56 207 PHE A CA 1
ATOM 1631 C C . PHE A 1 207 ? -9.840 5.267 -7.010 1.00 90.56 207 PHE A C 1
ATOM 1633 O O . PHE A 1 207 ? -10.230 4.535 -6.098 1.00 90.56 207 PHE A O 1
ATOM 1640 N N . PHE A 1 208 ? -10.164 5.035 -8.286 1.00 91.62 208 PHE A N 1
ATOM 1641 C CA . PHE A 1 208 ? -11.049 3.931 -8.679 1.00 91.62 208 PHE A CA 1
ATOM 1642 C C . PHE A 1 208 ? -10.422 2.563 -8.422 1.00 91.62 208 PHE A C 1
ATOM 1644 O O . PHE A 1 208 ? -11.101 1.646 -7.958 1.00 91.62 208 PHE A O 1
ATOM 1651 N N . PHE A 1 209 ? -9.119 2.436 -8.664 1.00 90.69 209 PHE A N 1
ATOM 1652 C CA . PHE A 1 209 ? -8.379 1.225 -8.346 1.00 90.69 209 PHE A CA 1
ATOM 1653 C C . PHE A 1 209 ? -8.397 0.947 -6.843 1.00 90.69 209 PHE A C 1
ATOM 1655 O O . PHE A 1 209 ? -8.656 -0.179 -6.418 1.00 90.69 209 PHE A O 1
ATOM 1662 N N . SER A 1 210 ? -8.238 1.989 -6.025 1.00 94.12 210 SER A N 1
ATOM 1663 C CA . SER A 1 210 ? -8.310 1.858 -4.576 1.00 94.12 210 SER A CA 1
ATOM 1664 C C . SER A 1 210 ? -9.673 1.358 -4.092 1.00 94.12 210 SER A C 1
ATOM 1666 O O . SER A 1 210 ? -9.725 0.441 -3.263 1.00 94.12 210 SER A O 1
ATOM 1668 N N . LEU A 1 211 ? -10.764 1.892 -4.654 1.00 94.62 211 LEU A N 1
ATOM 1669 C CA . LEU A 1 211 ? -12.128 1.426 -4.384 1.00 94.62 211 LEU A CA 1
ATOM 1670 C C . LEU A 1 211 ? -12.333 -0.031 -4.796 1.00 94.62 211 LEU A C 1
ATOM 1672 O O . LEU A 1 211 ? -12.916 -0.812 -4.041 1.00 94.62 211 LEU A O 1
ATOM 1676 N N . TYR A 1 212 ? -11.827 -0.413 -5.969 1.00 93.62 212 TYR A N 1
ATOM 1677 C CA . TYR A 1 212 ? -11.888 -1.792 -6.437 1.00 93.62 212 TYR A CA 1
ATOM 1678 C C . TYR A 1 212 ? -11.173 -2.747 -5.471 1.00 93.62 212 TYR A C 1
ATOM 1680 O O . TYR A 1 212 ? -11.724 -3.786 -5.110 1.00 93.62 212 TYR A O 1
ATOM 1688 N N . LEU A 1 213 ? -10.000 -2.379 -4.954 1.00 94.06 213 LEU A N 1
ATOM 1689 C CA . LEU A 1 213 ? -9.284 -3.203 -3.976 1.00 94.06 213 LEU A CA 1
ATOM 1690 C C . LEU A 1 213 ? -10.027 -3.317 -2.633 1.00 94.06 213 LEU A C 1
ATOM 1692 O O . LEU A 1 213 ? -10.021 -4.392 -2.030 1.00 94.06 213 LEU A O 1
ATOM 1696 N N . TYR A 1 214 ? -10.753 -2.276 -2.196 1.00 93.19 214 TYR A N 1
ATOM 1697 C CA . TYR A 1 214 ? -11.668 -2.385 -1.047 1.00 93.19 214 TYR A CA 1
ATOM 1698 C C . TYR A 1 214 ? -12.829 -3.353 -1.301 1.00 93.19 214 TYR A C 1
ATOM 1700 O O . TYR A 1 214 ? -13.239 -4.089 -0.399 1.00 93.19 214 TYR A O 1
ATOM 1708 N N . PHE A 1 215 ? -13.352 -3.395 -2.526 1.00 91.50 215 PHE A N 1
ATOM 1709 C CA . PHE A 1 215 ? -14.335 -4.403 -2.912 1.00 91.50 215 PHE A CA 1
ATOM 1710 C C . PHE A 1 215 ? -13.730 -5.815 -2.874 1.00 91.50 215 PHE A C 1
ATOM 1712 O O . PHE A 1 215 ? -14.335 -6.718 -2.291 1.00 91.50 215 PHE A O 1
ATOM 1719 N N . VAL A 1 216 ? -12.524 -6.004 -3.421 1.00 89.62 216 VAL A N 1
ATOM 1720 C CA . VAL A 1 216 ? -11.831 -7.303 -3.439 1.00 89.62 216 VAL A CA 1
ATOM 1721 C C . VAL A 1 216 ? -11.593 -7.822 -2.021 1.00 89.62 216 VAL A C 1
ATOM 1723 O O . VAL A 1 216 ? -12.033 -8.931 -1.724 1.00 89.62 216 VAL A O 1
ATOM 1726 N N . ILE A 1 217 ? -10.980 -7.037 -1.122 1.00 87.81 217 ILE A N 1
ATOM 1727 C CA . ILE A 1 217 ? -10.700 -7.491 0.255 1.00 87.81 217 ILE A CA 1
ATOM 1728 C C . ILE A 1 217 ? -11.979 -7.854 1.008 1.00 87.81 217 ILE A C 1
ATOM 1730 O O . ILE A 1 217 ? -12.002 -8.828 1.753 1.00 87.81 217 ILE A O 1
ATOM 1734 N N . ARG A 1 218 ? -13.077 -7.128 0.775 1.00 86.81 218 ARG A N 1
ATOM 1735 C CA . ARG A 1 218 ? -14.372 -7.440 1.385 1.00 86.81 218 ARG A CA 1
ATOM 1736 C C . ARG A 1 218 ? -15.009 -8.714 0.848 1.00 86.81 218 ARG A C 1
ATOM 1738 O O . ARG A 1 218 ? -15.769 -9.356 1.565 1.00 86.81 218 ARG A O 1
ATOM 1745 N N . LYS A 1 219 ? -14.760 -9.054 -0.416 1.00 86.38 219 LYS A N 1
ATOM 1746 C CA . LYS A 1 219 ? -15.279 -10.281 -1.031 1.00 86.38 219 LYS A CA 1
ATOM 1747 C C . LYS A 1 219 ? -14.436 -11.502 -0.687 1.00 86.38 219 LYS A C 1
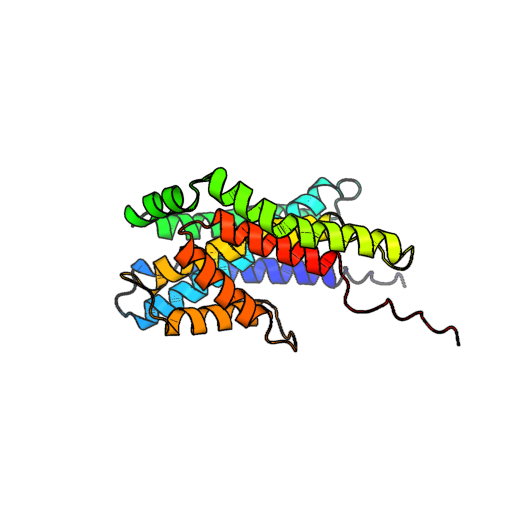ATOM 1749 O O . LYS A 1 219 ? -14.991 -12.587 -0.559 1.00 86.38 219 LYS A O 1
ATOM 1754 N N . THR A 1 220 ? -13.123 -11.340 -0.550 1.00 84.75 220 THR A N 1
ATOM 1755 C CA . THR A 1 220 ? -12.193 -12.459 -0.341 1.00 84.75 220 THR A CA 1
ATOM 1756 C C . THR A 1 220 ? -11.793 -12.654 1.117 1.00 84.75 220 THR A C 1
ATOM 1758 O O . THR A 1 220 ? -11.371 -13.749 1.478 1.00 84.75 220 THR A O 1
ATOM 1761 N N . GLY A 1 221 ? -11.873 -11.605 1.941 1.00 82.38 221 GLY A N 1
ATOM 1762 C CA . GLY A 1 221 ? -11.337 -11.583 3.303 1.00 82.38 221 GLY A CA 1
ATOM 1763 C C . GLY A 1 221 ? -9.816 -11.757 3.367 1.00 82.38 221 GLY A C 1
ATOM 1764 O O . GLY A 1 221 ? -9.289 -12.067 4.432 1.00 82.38 221 GLY A O 1
ATOM 1765 N N . ASN A 1 222 ? -9.107 -11.618 2.239 1.00 82.25 222 ASN A N 1
ATOM 1766 C CA . ASN A 1 222 ? -7.711 -12.025 2.110 1.00 82.25 222 ASN A CA 1
ATOM 1767 C C . ASN A 1 222 ? -6.834 -10.921 1.504 1.00 82.25 222 ASN A C 1
ATOM 1769 O O . ASN A 1 222 ? -6.978 -10.571 0.330 1.00 82.25 222 ASN A O 1
ATOM 1773 N N . LEU A 1 223 ? -5.890 -10.415 2.300 1.00 86.00 223 LEU A N 1
ATOM 1774 C CA . LEU A 1 223 ? -4.980 -9.336 1.903 1.00 86.00 223 LEU A CA 1
ATOM 1775 C C . LEU A 1 223 ? -3.928 -9.791 0.902 1.00 86.00 223 LEU A C 1
ATOM 1777 O O . LEU A 1 223 ? -3.521 -9.005 0.055 1.00 86.00 223 LEU A O 1
ATOM 1781 N N . ALA A 1 224 ? -3.527 -11.064 0.930 1.00 84.06 224 ALA A N 1
ATOM 1782 C CA . ALA A 1 224 ? -2.619 -11.585 -0.085 1.00 84.06 224 ALA A CA 1
ATOM 1783 C C . ALA A 1 224 ? -3.235 -11.454 -1.487 1.00 84.06 224 ALA A C 1
ATOM 1785 O O . ALA A 1 224 ? -2.519 -11.185 -2.445 1.00 84.06 224 ALA A O 1
ATOM 1786 N N . VAL A 1 225 ? -4.563 -11.571 -1.611 1.00 85.31 225 VAL A N 1
ATOM 1787 C CA . VAL A 1 225 ? -5.246 -11.379 -2.897 1.00 85.31 225 VAL A CA 1
ATOM 1788 C C . VAL A 1 225 ? -5.163 -9.926 -3.352 1.00 85.31 225 VAL A C 1
ATOM 1790 O O . VAL A 1 225 ? -4.817 -9.694 -4.504 1.00 85.31 225 VAL A O 1
ATOM 1793 N N . THR A 1 226 ? -5.427 -8.940 -2.489 1.00 90.81 226 THR A N 1
ATOM 1794 C CA . THR A 1 226 ? -5.311 -7.532 -2.906 1.00 90.81 226 THR A CA 1
ATOM 1795 C C . THR A 1 226 ? -3.874 -7.139 -3.218 1.00 90.81 226 THR A C 1
ATOM 1797 O O . THR A 1 226 ? -3.660 -6.452 -4.212 1.00 90.81 226 THR A O 1
ATOM 1800 N N . ILE A 1 227 ? -2.895 -7.640 -2.452 1.00 88.75 227 ILE A N 1
ATOM 1801 C CA . ILE A 1 227 ? -1.466 -7.454 -2.747 1.00 88.75 227 ILE A CA 1
ATOM 1802 C C . ILE A 1 227 ? -1.148 -8.008 -4.136 1.00 88.75 227 ILE A C 1
ATOM 1804 O O . ILE A 1 227 ? -0.586 -7.292 -4.951 1.00 88.75 227 ILE A O 1
ATOM 1808 N N . LEU A 1 228 ? -1.562 -9.242 -4.447 1.00 86.69 228 LEU A N 1
ATOM 1809 C CA . LEU A 1 228 ? -1.322 -9.845 -5.761 1.00 86.69 228 LEU A CA 1
ATOM 1810 C C . LEU A 1 228 ? -1.994 -9.065 -6.895 1.00 86.69 228 LEU A C 1
ATOM 1812 O O . LEU A 1 228 ? -1.372 -8.863 -7.933 1.00 86.69 228 LEU A O 1
ATOM 1816 N N . PHE A 1 229 ? -3.233 -8.607 -6.702 1.00 89.19 229 PHE A N 1
ATOM 1817 C CA . PHE A 1 229 ? -3.939 -7.782 -7.687 1.00 89.19 229 PHE A CA 1
ATOM 1818 C C . PHE A 1 229 ? -3.219 -6.455 -7.939 1.00 89.19 229 PHE A C 1
ATOM 1820 O O . PHE A 1 229 ? -3.048 -6.058 -9.090 1.00 89.19 229 PHE A O 1
ATOM 1827 N N . HIS A 1 230 ? -2.768 -5.790 -6.878 1.00 90.75 230 HIS A N 1
ATOM 1828 C CA . HIS A 1 230 ? -2.039 -4.533 -6.972 1.00 90.75 230 HIS A CA 1
ATOM 1829 C C . HIS A 1 230 ? -0.651 -4.729 -7.601 1.00 90.75 230 HIS A C 1
ATOM 1831 O O . HIS A 1 230 ? -0.322 -4.062 -8.580 1.00 90.75 230 HIS 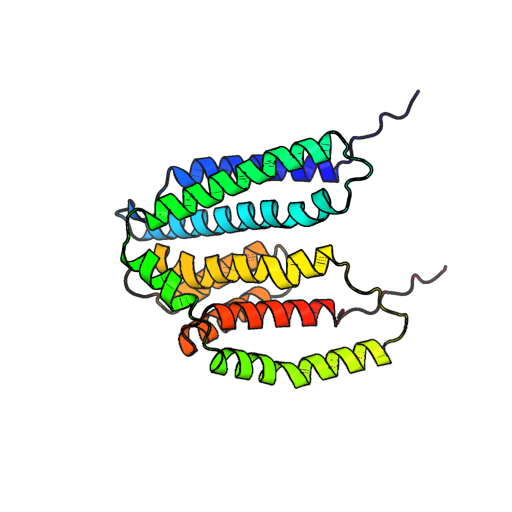A O 1
ATOM 1837 N N . SER A 1 231 ? 0.125 -5.711 -7.142 1.00 87.50 231 SER A N 1
ATOM 1838 C CA . SER A 1 231 ? 1.397 -6.102 -7.758 1.00 87.50 231 SER A CA 1
ATOM 1839 C C . SER A 1 231 ? 1.245 -6.399 -9.246 1.00 87.50 231 SER A C 1
ATOM 1841 O O . SER A 1 231 ? 2.011 -5.888 -10.059 1.00 87.50 231 SER A O 1
ATOM 1843 N N . PHE A 1 232 ? 0.236 -7.187 -9.620 1.00 85.38 232 PHE A N 1
ATOM 1844 C CA . PHE A 1 232 ? -0.004 -7.538 -11.012 1.00 85.38 232 PHE A CA 1
ATOM 1845 C C . PHE A 1 232 ? -0.362 -6.321 -11.867 1.00 85.38 232 PHE A C 1
ATOM 1847 O O . PHE A 1 232 ? 0.155 -6.164 -12.972 1.00 85.38 232 PHE A O 1
ATOM 1854 N N . TRP A 1 233 ? -1.215 -5.439 -11.351 1.00 84.94 233 TRP A N 1
ATOM 1855 C CA . TRP A 1 233 ? -1.563 -4.200 -12.032 1.00 84.94 233 TRP A CA 1
ATOM 1856 C C . TRP A 1 233 ? -0.333 -3.314 -12.271 1.00 84.94 233 TRP A C 1
ATOM 1858 O O . TRP A 1 233 ? -0.099 -2.871 -13.396 1.00 84.94 233 TRP A O 1
ATOM 1868 N N . ASN A 1 234 ? 0.501 -3.126 -11.246 1.00 84.88 234 ASN A N 1
ATOM 1869 C CA . ASN A 1 234 ? 1.733 -2.351 -11.370 1.00 84.88 234 ASN A CA 1
ATOM 1870 C C . ASN A 1 234 ? 2.708 -3.002 -12.355 1.00 84.88 234 ASN A C 1
ATOM 1872 O O . ASN A 1 234 ? 3.328 -2.301 -13.150 1.00 84.88 234 ASN A O 1
ATOM 1876 N N . PHE A 1 235 ? 2.804 -4.335 -12.363 1.00 79.44 235 PHE A N 1
ATOM 1877 C CA . PHE A 1 235 ? 3.575 -5.056 -13.373 1.00 79.44 235 PHE A CA 1
ATOM 1878 C C . PHE A 1 235 ? 3.060 -4.771 -14.787 1.00 79.44 235 PHE A C 1
ATOM 1880 O O . PHE A 1 235 ? 3.863 -4.470 -15.663 1.00 79.44 235 PHE A O 1
ATOM 1887 N N . CYS A 1 236 ? 1.741 -4.799 -15.002 1.00 75.94 236 CYS A N 1
ATOM 1888 C CA . CYS A 1 236 ? 1.150 -4.478 -16.298 1.00 75.94 236 CYS A CA 1
ATOM 1889 C C . CYS A 1 236 ? 1.487 -3.045 -16.719 1.00 75.94 236 CYS A C 1
ATOM 1891 O O . CYS A 1 236 ? 2.014 -2.853 -17.804 1.00 75.94 236 CYS A O 1
ATOM 1893 N N . ILE A 1 237 ? 1.282 -2.041 -15.863 1.00 75.44 237 ILE A N 1
ATOM 1894 C CA . ILE A 1 237 ? 1.627 -0.650 -16.212 1.00 75.44 237 ILE A CA 1
ATOM 1895 C C . ILE A 1 237 ? 3.102 -0.513 -16.620 1.00 75.44 237 ILE A C 1
ATOM 1897 O O . ILE A 1 237 ? 3.412 0.216 -17.558 1.00 75.44 237 ILE A O 1
ATOM 1901 N N . LEU A 1 238 ? 4.013 -1.207 -15.934 1.00 73.31 238 LEU A N 1
ATOM 1902 C CA . LEU A 1 238 ? 5.438 -1.162 -16.268 1.00 73.31 238 LEU A CA 1
ATOM 1903 C C . LEU A 1 238 ? 5.791 -1.950 -17.534 1.00 73.31 238 LEU A C 1
ATOM 1905 O O . LEU A 1 238 ? 6.730 -1.581 -18.234 1.00 73.31 238 LEU A O 1
ATOM 1909 N N . ALA A 1 239 ? 5.069 -3.033 -17.817 1.00 67.31 239 ALA A N 1
ATOM 1910 C CA . ALA A 1 239 ? 5.247 -3.852 -19.012 1.00 67.31 239 ALA A CA 1
ATOM 1911 C C . ALA A 1 239 ? 4.618 -3.220 -20.267 1.00 67.31 239 ALA A C 1
ATOM 1913 O O . ALA A 1 239 ? 5.096 -3.474 -21.370 1.00 67.31 239 ALA A O 1
ATOM 1914 N N . PHE A 1 240 ? 3.586 -2.387 -20.092 1.00 65.81 240 PHE A N 1
ATOM 1915 C CA . PHE A 1 240 ? 2.817 -1.713 -21.139 1.00 65.81 240 PHE A CA 1
ATOM 1916 C C . PHE A 1 240 ? 2.936 -0.179 -21.019 1.00 65.81 240 PHE A C 1
ATOM 1918 O O . PHE A 1 240 ? 2.000 0.493 -20.570 1.00 65.81 240 PHE A O 1
ATOM 1925 N N . PRO A 1 241 ? 4.077 0.428 -21.383 1.00 59.88 241 PRO A N 1
ATOM 1926 C CA . PRO A 1 241 ? 4.175 1.881 -21.466 1.00 59.88 241 PRO A CA 1
ATOM 1927 C C . PRO A 1 241 ? 3.202 2.432 -22.526 1.00 59.88 241 PRO A C 1
ATOM 1929 O O . PRO A 1 241 ? 3.388 2.256 -23.727 1.00 59.88 241 PRO A O 1
ATOM 1932 N N . TYR A 1 242 ? 2.186 3.165 -22.063 1.00 52.09 242 TYR A N 1
ATOM 1933 C CA . TYR A 1 242 ? 1.112 3.769 -22.872 1.00 52.09 242 TYR A CA 1
ATOM 1934 C C . TYR A 1 242 ? 1.559 4.883 -23.836 1.00 52.09 242 TYR A C 1
ATOM 1936 O O . TYR A 1 242 ? 0.725 5.475 -24.519 1.00 52.09 242 TYR A O 1
ATOM 1944 N N . VAL A 1 243 ? 2.854 5.198 -23.904 1.00 46.97 243 VAL A N 1
ATOM 1945 C CA . VAL A 1 243 ? 3.377 6.249 -24.780 1.00 46.97 243 VAL A CA 1
ATOM 1946 C C . VAL A 1 243 ? 4.579 5.683 -25.535 1.00 46.97 243 VAL A C 1
ATOM 1948 O O . VAL A 1 243 ? 5.545 5.266 -24.888 1.00 46.97 243 VAL A O 1
ATOM 1951 N N . PRO A 1 244 ? 4.557 5.630 -26.882 1.00 45.47 244 PRO A N 1
ATOM 1952 C CA . PRO A 1 244 ? 5.768 5.338 -27.631 1.00 45.47 244 PRO A CA 1
ATOM 1953 C C . PRO A 1 244 ? 6.802 6.393 -27.244 1.00 45.47 244 PRO A C 1
ATOM 1955 O O . PRO A 1 244 ? 6.478 7.581 -27.246 1.00 45.47 244 PRO A O 1
ATOM 1958 N N . LEU A 1 245 ? 8.020 5.964 -26.887 1.00 44.59 245 LEU A N 1
ATOM 1959 C CA . LEU A 1 245 ? 9.167 6.862 -26.766 1.00 44.59 245 LEU A CA 1
ATOM 1960 C C . LEU A 1 245 ? 9.145 7.756 -28.001 1.00 44.59 245 LEU A C 1
ATOM 1962 O O . LEU A 1 245 ? 9.325 7.271 -29.120 1.00 44.59 245 LEU A O 1
ATOM 1966 N N . GLN A 1 246 ? 8.810 9.028 -27.793 1.00 41.28 246 GLN A N 1
ATOM 1967 C CA . GLN A 1 246 ? 8.807 10.030 -28.836 1.00 41.28 246 GLN A CA 1
ATOM 1968 C C . GLN A 1 246 ? 10.220 9.977 -29.404 1.00 41.28 246 GLN A C 1
ATOM 1970 O O . GLN A 1 246 ? 11.176 10.302 -28.700 1.00 41.28 246 GLN A O 1
ATOM 1975 N N . GLN A 1 247 ? 10.362 9.438 -30.621 1.00 41.62 247 GLN A N 1
ATOM 1976 C CA . GLN A 1 247 ? 11.614 9.527 -31.351 1.00 41.62 247 GLN A CA 1
ATOM 1977 C C . GLN A 1 247 ? 11.960 11.004 -31.315 1.00 41.62 247 GLN A C 1
ATOM 1979 O O . GLN A 1 247 ? 11.188 11.826 -31.811 1.00 41.62 247 GLN A O 1
ATOM 1984 N N . SER A 1 248 ? 13.065 11.334 -30.651 1.00 39.84 248 SER A N 1
ATOM 1985 C CA . SER A 1 248 ? 13.711 12.619 -30.799 1.00 39.84 248 SER A CA 1
ATOM 1986 C C . SER A 1 248 ? 13.872 12.822 -32.297 1.00 39.84 248 SER A C 1
ATOM 1988 O O . SER A 1 248 ? 14.701 12.182 -32.946 1.00 39.84 248 SER A O 1
ATOM 1990 N N . SER A 1 249 ? 12.993 13.640 -32.870 1.00 37.09 249 SER A N 1
ATOM 1991 C CA . SER A 1 249 ? 13.145 14.109 -34.228 1.00 37.09 249 SER A CA 1
ATOM 1992 C C . SER A 1 249 ? 14.456 14.871 -34.230 1.00 37.09 249 SER A C 1
ATOM 1994 O O . SER A 1 249 ? 14.550 15.948 -33.645 1.00 37.09 249 SER A O 1
ATOM 1996 N N . MET A 1 250 ? 15.473 14.257 -34.829 1.00 40.66 250 MET A N 1
ATOM 1997 C CA . MET A 1 250 ? 16.605 14.983 -35.369 1.00 40.66 250 MET A CA 1
ATOM 1998 C C . MET A 1 250 ? 16.039 16.113 -36.233 1.00 40.66 250 MET A C 1
ATOM 2000 O O . MET A 1 250 ? 15.465 15.841 -37.288 1.00 40.66 250 MET A O 1
ATOM 2004 N N . GLN A 1 251 ? 16.172 17.345 -35.753 1.00 35.91 251 GLN A N 1
ATOM 2005 C CA . GLN A 1 251 ? 16.332 18.552 -36.557 1.00 35.91 251 GLN A CA 1
ATOM 2006 C C . GLN A 1 251 ? 17.355 19.431 -35.851 1.00 35.91 251 GLN A C 1
ATOM 2008 O O . GLN A 1 251 ? 17.190 19.643 -34.628 1.00 35.91 251 GLN A O 1
#

Foldseek 3Di:
DPPPPPPPPVLVVLLVLLVVLLVLLVVLLVPQLVVDPDQVSLLVSLLSLLVSLLSLQLLLQLLVCVLVVVVPDDDPSNVSSVVSSVSSVVSSVSSVCSNPVPDPVLVVLVVQQAPCPVVVVVVLVVVCVVVVVVLVVCLVVVPPQDDADDPSLLSSQQARNLVSVLCSLQRRSQVRNPVPGDDPVVQQVSLVSQVVVVPPDVDSVSSVLSSVLNVVCVVPVYSVSSSNVRSSVSVSCSSDPPDRPPPPPDD

Sequence (251 aa):
MKPIVMIDSDLFGTSILTLALILLGAIVTLFNPYKQKRRWVRYCASILNTISLILLLSNALVFIPSAIFSAKDLGCLEAVGAILVPICFFFAYRQVRSLTAGIVSFRHQIRSVFQFNIKVIARAVLFFIPVAVAAVIEIRLAGSRYSPPSFTMIWKTVLVAPFIEEFCFRFMLPGLACNEDCMPGDYLLFSMFFLLLHGPSLNLFPFFFSLYLYFVIRKTGNLAVTILFHSFWNFCILAFPYVPLQQSSMQ

Secondary structure (DSSP, 8-state):
--------HHHHHHHHHHHHHHHHHHHHHHS-GGG--SHHHHHHHHHHHHHHHHHHHHHHHHHHHHHHH-TT---HHHHHHHHHHHHHHHHHHHHHHHHHSS-HHHHHHHHHHT---HHHHHHHHHHHHHHHHHHHHHHHHHGGG-PPPPHHHHIIIIIIHHHHHHIIIIIIHHHHHHTT---HHHHHHHHHHHHHHT-S-SSSHHHHHHHHHHHHHHHH--HHHHHHHHHHHHHHHHHS-SS--------